Protein AF-A0A941DFK4-F1 (afdb_monomer_lite)

Structure (mmCIF, N/CA/C/O backbone):
data_AF-A0A941DFK4-F1
#
_entry.id   AF-A0A941DFK4-F1
#
loop_
_atom_site.group_PDB
_atom_site.id
_atom_site.type_symbol
_atom_site.label_atom_id
_atom_site.label_alt_id
_atom_site.label_comp_id
_atom_site.label_asym_id
_atom_site.label_entity_id
_atom_site.label_seq_id
_atom_site.pdbx_PDB_ins_code
_atom_site.Cartn_x
_atom_site.Cartn_y
_atom_site.Cartn_z
_atom_site.occupancy
_atom_site.B_iso_or_equiv
_atom_site.auth_seq_id
_atom_site.auth_comp_id
_atom_site.auth_asym_id
_atom_site.auth_atom_id
_atom_site.pdbx_PDB_model_num
ATOM 1 N N . MET A 1 1 ? 58.240 19.095 -55.014 1.00 42.19 1 MET A N 1
ATOM 2 C CA . MET A 1 1 ? 57.389 20.229 -54.591 1.00 42.19 1 MET A CA 1
ATOM 3 C C . MET A 1 1 ? 55.950 19.739 -54.551 1.00 42.19 1 MET A C 1
ATOM 5 O O . MET A 1 1 ? 55.416 19.418 -55.600 1.00 42.19 1 MET A O 1
ATOM 9 N N . GLN A 1 2 ? 55.371 19.589 -53.358 1.00 48.47 2 GLN A N 1
ATOM 10 C CA . GLN A 1 2 ? 53.954 19.256 -53.150 1.00 48.47 2 GLN A CA 1
ATOM 11 C C . GLN A 1 2 ? 53.266 20.455 -52.475 1.00 48.47 2 GLN A C 1
ATOM 13 O O . GLN A 1 2 ? 53.881 21.048 -51.586 1.00 48.47 2 GLN A O 1
ATOM 18 N N . PRO A 1 3 ? 52.042 20.835 -52.884 1.00 56.78 3 PRO A N 1
ATOM 19 C CA . PRO A 1 3 ? 51.335 21.970 -52.307 1.00 56.78 3 PRO A CA 1
ATOM 20 C C . PRO A 1 3 ? 50.596 21.562 -51.026 1.00 56.78 3 PRO A C 1
ATOM 22 O O . PRO A 1 3 ? 49.889 20.558 -50.986 1.00 56.78 3 PRO A O 1
ATOM 25 N N . SER A 1 4 ? 50.772 22.360 -49.978 1.00 55.06 4 SER A N 1
ATOM 26 C CA . SER A 1 4 ? 50.091 22.245 -48.689 1.00 55.06 4 SER A CA 1
ATOM 27 C C . SER A 1 4 ? 48.685 22.863 -48.732 1.00 55.06 4 SER A C 1
ATOM 29 O O . SER A 1 4 ? 48.503 23.988 -49.196 1.00 55.06 4 SER A O 1
ATOM 31 N N . ASP A 1 5 ? 47.714 22.098 -48.233 1.00 66.00 5 ASP A N 1
ATOM 32 C CA . ASP A 1 5 ? 46.269 22.360 -48.180 1.00 66.00 5 ASP A CA 1
ATOM 33 C C . ASP A 1 5 ? 45.906 23.521 -47.212 1.00 66.00 5 ASP A C 1
ATOM 35 O O . ASP A 1 5 ? 46.307 23.486 -46.044 1.00 66.00 5 ASP A O 1
ATOM 39 N N . PRO A 1 6 ? 45.159 24.562 -47.641 1.00 62.84 6 PRO A N 1
ATOM 40 C CA . PRO A 1 6 ? 44.923 25.781 -46.855 1.00 62.84 6 PRO A CA 1
ATOM 41 C C . PRO A 1 6 ? 43.781 25.711 -45.814 1.00 62.84 6 PRO A C 1
ATOM 43 O O . PRO A 1 6 ? 43.311 26.755 -45.363 1.00 62.84 6 PRO A O 1
ATOM 46 N N . ARG A 1 7 ? 43.296 24.529 -45.402 1.00 57.09 7 ARG A N 1
ATOM 47 C CA . ARG A 1 7 ? 42.094 24.415 -44.536 1.00 57.09 7 ARG A CA 1
ATOM 48 C C . ARG A 1 7 ? 42.312 24.069 -43.061 1.00 57.09 7 ARG A C 1
ATOM 50 O O . ARG A 1 7 ? 41.341 23.775 -42.368 1.00 57.09 7 ARG A O 1
ATOM 57 N N . ILE A 1 8 ? 43.531 24.165 -42.534 1.00 55.19 8 ILE A N 1
ATOM 58 C CA . ILE A 1 8 ? 43.785 23.898 -41.108 1.00 55.19 8 ILE A CA 1
ATOM 59 C C . ILE A 1 8 ? 44.263 25.171 -40.406 1.00 55.19 8 ILE A C 1
ATOM 61 O O . ILE A 1 8 ? 45.442 25.514 -40.417 1.00 55.19 8 ILE A O 1
ATOM 65 N N . VAL A 1 9 ? 43.328 25.871 -39.757 1.00 56.16 9 VAL A N 1
ATOM 66 C CA . VAL A 1 9 ? 43.632 26.957 -38.815 1.00 56.16 9 VAL A CA 1
ATOM 67 C C . VAL A 1 9 ? 43.837 26.339 -37.432 1.00 56.16 9 VAL A C 1
ATOM 69 O O . VAL A 1 9 ? 42.887 26.143 -36.676 1.00 56.16 9 VAL A O 1
ATOM 72 N N . SER A 1 10 ? 45.082 26.010 -37.084 1.00 57.72 10 SER A N 1
ATOM 73 C CA . SER A 1 10 ? 45.438 25.634 -35.713 1.00 57.72 10 SER A CA 1
ATOM 74 C C . SER A 1 10 ? 45.686 26.900 -34.888 1.00 57.72 10 SER A C 1
ATOM 76 O O . SER A 1 10 ? 46.752 27.513 -34.971 1.00 57.72 10 SER A O 1
ATOM 78 N N . SER A 1 11 ? 44.715 27.331 -34.082 1.00 61.62 11 SER A N 1
ATOM 79 C CA . SER A 1 11 ? 44.966 28.405 -33.118 1.00 61.62 11 SER A CA 1
ATOM 80 C C . SER A 1 11 ? 45.764 27.853 -31.933 1.00 61.62 11 SER A C 1
ATOM 82 O O . SER A 1 11 ? 45.224 27.117 -31.111 1.00 61.62 11 SER A O 1
ATOM 84 N N . ASN A 1 12 ? 47.034 28.237 -31.821 1.00 58.84 12 ASN A N 1
ATOM 85 C CA . ASN A 1 12 ? 47.960 27.808 -30.767 1.00 58.84 12 ASN A CA 1
ATOM 86 C C . ASN A 1 12 ? 47.742 28.566 -29.434 1.00 58.84 12 ASN A C 1
ATOM 88 O O . ASN A 1 12 ? 48.690 28.997 -28.780 1.00 58.84 12 ASN A O 1
ATOM 92 N N . ARG A 1 13 ? 46.479 28.822 -29.058 1.00 62.06 13 ARG A N 1
ATOM 93 C CA . ARG A 1 13 ? 46.140 29.473 -27.783 1.00 62.06 13 ARG A CA 1
ATOM 94 C C . ARG A 1 13 ? 45.936 28.403 -26.707 1.00 62.06 13 ARG A C 1
ATOM 96 O O . ARG A 1 13 ? 45.217 27.439 -26.968 1.00 62.06 13 ARG A O 1
ATOM 103 N N . PRO A 1 14 ? 46.509 28.568 -25.500 1.00 63.97 14 PRO A N 1
ATOM 104 C CA . PRO A 1 14 ? 46.274 27.635 -24.410 1.00 63.97 14 PRO A CA 1
ATOM 105 C C . PRO A 1 14 ? 44.767 27.571 -24.115 1.00 63.97 14 PRO A C 1
ATOM 107 O O . PRO A 1 14 ? 44.121 28.621 -24.014 1.00 63.97 14 PRO A O 1
ATOM 110 N N . PRO A 1 15 ? 44.183 26.364 -24.009 1.00 58.81 15 PRO A N 1
ATOM 111 C CA . PRO A 1 15 ? 42.758 26.204 -23.778 1.00 58.81 15 PRO A CA 1
ATOM 112 C C . PRO A 1 15 ? 42.374 26.920 -22.485 1.00 58.81 15 PRO A C 1
ATOM 114 O O . PRO A 1 15 ? 42.991 26.743 -21.432 1.00 58.81 15 PRO A O 1
ATOM 117 N N . ASN A 1 16 ? 41.362 27.775 -22.586 1.00 57.88 16 ASN A N 1
ATOM 118 C CA . ASN A 1 16 ? 40.864 28.576 -21.481 1.00 57.88 16 ASN A CA 1
ATOM 119 C C . ASN A 1 16 ? 40.487 27.651 -20.305 1.00 57.88 16 ASN A C 1
ATOM 121 O O . ASN A 1 16 ? 39.565 26.845 -20.418 1.00 57.88 16 ASN A O 1
ATOM 125 N N . ARG A 1 17 ? 41.186 27.744 -19.160 1.00 54.72 17 ARG A N 1
ATOM 126 C CA . ARG A 1 17 ? 40.958 26.866 -17.988 1.00 54.72 17 ARG A CA 1
ATOM 127 C C . ARG A 1 17 ? 39.498 26.866 -17.514 1.00 54.72 17 ARG A C 1
ATOM 129 O O . ARG A 1 17 ? 39.053 25.878 -16.942 1.00 54.72 17 ARG A O 1
ATOM 136 N N . ARG A 1 18 ? 38.731 27.928 -17.794 1.00 53.69 18 ARG A N 1
ATOM 137 C CA . ARG A 1 18 ? 37.297 28.012 -17.466 1.00 53.69 18 ARG A CA 1
ATOM 138 C C . ARG A 1 18 ? 36.410 27.037 -18.250 1.00 53.69 18 ARG A C 1
ATOM 140 O O . ARG A 1 18 ? 35.388 26.626 -17.713 1.00 53.69 18 ARG A O 1
ATOM 147 N N . THR A 1 19 ? 36.781 26.622 -19.463 1.00 55.06 19 THR A N 1
ATOM 148 C CA . THR A 1 19 ? 36.006 25.627 -20.231 1.00 55.06 19 THR A CA 1
ATOM 149 C C . THR A 1 19 ? 36.461 24.189 -19.967 1.00 55.06 19 THR A C 1
ATOM 151 O O . THR A 1 19 ? 35.667 23.262 -20.116 1.00 55.06 19 THR A O 1
ATOM 154 N N . ALA A 1 20 ? 37.692 23.983 -19.483 1.00 50.38 20 ALA A N 1
ATOM 155 C CA . ALA A 1 20 ? 38.211 22.654 -19.148 1.00 50.38 20 ALA A CA 1
ATOM 156 C C . ALA A 1 20 ? 37.480 21.999 -17.955 1.00 50.38 20 ALA A C 1
ATOM 158 O O . ALA A 1 20 ? 37.211 20.798 -17.981 1.00 50.38 20 ALA A O 1
ATOM 159 N N . PHE A 1 21 ? 37.070 22.780 -16.946 1.00 51.88 21 PHE A N 1
ATOM 160 C CA . PHE A 1 21 ? 36.290 22.255 -15.812 1.00 51.88 21 PHE A CA 1
ATOM 161 C C . PHE A 1 21 ? 34.864 21.824 -16.192 1.00 51.88 21 PHE A C 1
ATOM 163 O O . PHE A 1 21 ? 34.290 20.963 -15.529 1.00 51.88 21 PHE A O 1
ATOM 170 N N . LEU A 1 22 ? 34.297 22.368 -17.275 1.00 51.81 22 LEU A N 1
ATOM 171 C CA . LEU A 1 22 ? 32.987 21.945 -17.783 1.00 51.81 22 LEU A CA 1
ATOM 172 C C . LEU A 1 22 ? 33.067 20.598 -18.517 1.00 51.81 22 LEU A C 1
ATOM 174 O O . LEU A 1 22 ? 32.164 19.777 -18.378 1.00 51.81 22 LEU A O 1
ATOM 178 N N . ALA A 1 23 ? 34.169 20.328 -19.225 1.00 50.62 23 ALA A N 1
ATOM 179 C CA . ALA A 1 23 ? 34.396 19.045 -19.894 1.00 50.62 23 ALA A CA 1
ATOM 180 C C . ALA A 1 23 ? 34.762 17.911 -18.911 1.00 50.62 23 ALA A C 1
ATOM 182 O O . ALA A 1 23 ? 34.359 16.768 -19.119 1.00 50.62 23 ALA A O 1
ATOM 183 N N . ALA A 1 24 ? 35.454 18.225 -17.808 1.00 49.81 24 ALA A N 1
ATOM 184 C CA . ALA A 1 24 ? 35.817 17.259 -16.763 1.00 49.81 24 ALA A CA 1
ATOM 185 C C . ALA A 1 24 ? 34.658 16.886 -15.814 1.00 49.81 24 ALA A C 1
ATOM 187 O O . ALA A 1 24 ? 34.769 15.938 -15.042 1.00 49.81 24 ALA A O 1
ATOM 188 N N . ARG A 1 25 ? 33.513 17.580 -15.895 1.00 50.25 25 ARG A N 1
ATOM 189 C CA . ARG A 1 25 ? 32.274 17.201 -15.189 1.00 50.25 25 ARG A CA 1
ATOM 190 C C . ARG A 1 25 ? 31.536 16.038 -15.871 1.00 50.25 25 ARG A C 1
ATOM 192 O O . ARG A 1 25 ? 30.452 15.642 -15.446 1.00 50.25 25 ARG A O 1
ATOM 199 N N . LYS A 1 26 ? 32.099 15.481 -16.947 1.00 53.91 26 LYS A N 1
ATOM 200 C CA . LYS A 1 26 ? 31.546 14.328 -17.651 1.00 53.91 26 LYS A CA 1
ATOM 201 C C . LYS A 1 26 ? 31.985 13.051 -16.927 1.00 53.91 26 LYS A C 1
ATOM 203 O O . LYS A 1 26 ? 33.148 12.671 -16.988 1.00 53.91 26 LYS A O 1
ATOM 208 N N . LYS A 1 27 ? 31.008 12.387 -16.295 1.00 50.59 27 LYS A N 1
ATOM 209 C CA . LYS A 1 27 ? 31.084 11.047 -15.677 1.00 50.59 27 LYS A CA 1
ATOM 210 C C . LYS A 1 27 ? 31.605 10.985 -14.230 1.00 50.59 27 LYS A C 1
ATOM 212 O O . LYS A 1 27 ? 32.352 10.081 -13.880 1.00 50.59 27 LYS A O 1
ATOM 217 N N . GLN A 1 28 ? 31.148 11.880 -13.351 1.00 59.53 28 GLN A N 1
ATOM 218 C CA . GLN A 1 28 ? 31.067 11.494 -11.936 1.00 59.53 28 GLN A CA 1
ATOM 219 C C . GLN A 1 28 ? 29.983 10.418 -11.814 1.00 59.53 28 GLN A C 1
ATOM 221 O O . GLN A 1 28 ? 28.804 10.696 -12.036 1.00 59.53 28 GLN A O 1
ATOM 226 N N . GLU A 1 29 ? 30.388 9.182 -11.521 1.00 65.94 29 GLU A N 1
ATOM 227 C CA . GLU A 1 29 ? 29.478 8.111 -11.123 1.00 65.94 29 GLU A CA 1
ATOM 228 C C . GLU A 1 29 ? 28.754 8.563 -9.854 1.00 65.94 29 GLU A C 1
ATOM 230 O O . GLU A 1 29 ? 29.306 8.568 -8.755 1.00 65.94 29 GLU A O 1
ATOM 235 N N . ILE A 1 30 ? 27.525 9.054 -10.022 1.00 70.62 30 ILE A N 1
ATOM 236 C CA . ILE A 1 30 ? 26.692 9.485 -8.903 1.00 70.62 30 ILE A CA 1
ATOM 237 C C . ILE A 1 30 ? 26.497 8.260 -8.016 1.00 70.62 30 ILE A C 1
ATOM 239 O O . ILE A 1 30 ? 25.948 7.257 -8.476 1.00 70.62 30 ILE A O 1
ATOM 243 N N . ASN A 1 31 ? 26.934 8.360 -6.760 1.00 85.06 31 ASN A N 1
ATOM 244 C CA . ASN A 1 31 ? 26.823 7.290 -5.777 1.00 85.06 31 ASN A CA 1
ATOM 245 C C . ASN A 1 31 ? 25.387 6.717 -5.783 1.00 85.06 31 ASN A C 1
ATOM 247 O O . ASN A 1 31 ? 24.428 7.496 -5.695 1.00 85.06 31 ASN A O 1
ATOM 251 N N . PRO A 1 32 ? 25.203 5.386 -5.889 1.00 80.38 32 PRO A N 1
ATOM 252 C CA . PRO A 1 32 ? 23.877 4.769 -5.921 1.00 80.38 32 PRO A CA 1
ATOM 253 C C . PRO A 1 32 ? 23.007 5.149 -4.713 1.00 80.38 32 PRO A C 1
ATOM 255 O O . PRO A 1 32 ? 21.784 5.216 -4.835 1.00 80.38 32 PRO A O 1
ATOM 258 N N . THR A 1 33 ? 23.606 5.455 -3.557 1.00 85.06 33 THR A N 1
ATOM 259 C CA . THR A 1 33 ? 22.864 5.929 -2.379 1.00 85.06 33 THR A CA 1
ATOM 260 C C . THR A 1 33 ? 22.236 7.302 -2.610 1.00 85.06 33 THR A C 1
ATOM 262 O O . THR A 1 33 ? 21.073 7.507 -2.268 1.00 85.06 33 THR A O 1
ATOM 265 N N . VAL A 1 34 ? 22.957 8.215 -3.263 1.00 84.69 34 VAL A N 1
ATOM 266 C CA . VAL A 1 34 ? 22.467 9.554 -3.615 1.00 84.69 34 VAL A CA 1
ATOM 267 C C . VAL A 1 34 ? 21.344 9.449 -4.645 1.00 84.69 34 VAL A C 1
ATOM 269 O O . VAL A 1 34 ? 20.321 10.110 -4.497 1.00 84.69 34 VAL A O 1
ATOM 272 N N . GLN A 1 35 ? 21.468 8.562 -5.638 1.00 83.00 35 GLN A N 1
ATOM 273 C CA . GLN A 1 35 ? 20.392 8.328 -6.611 1.00 83.00 35 GLN A CA 1
ATOM 274 C C . GLN A 1 35 ? 19.110 7.819 -5.934 1.00 83.00 35 GLN A C 1
ATOM 276 O O . GLN A 1 35 ? 18.021 8.309 -6.232 1.00 83.00 35 GLN A O 1
ATOM 281 N N . ARG A 1 36 ? 19.233 6.889 -4.975 1.00 81.56 36 ARG A N 1
ATOM 282 C CA . ARG A 1 36 ? 18.094 6.400 -4.179 1.00 81.56 36 ARG A CA 1
ATOM 283 C C . ARG A 1 36 ? 17.456 7.507 -3.341 1.00 81.56 36 ARG A C 1
ATOM 285 O O . ARG A 1 36 ? 16.234 7.596 -3.302 1.00 81.56 36 ARG A O 1
ATOM 292 N N . GLN A 1 37 ? 18.255 8.368 -2.711 1.00 84.88 37 GLN A N 1
ATOM 293 C CA . GLN A 1 37 ? 17.740 9.502 -1.935 1.00 84.88 37 GLN A CA 1
ATOM 294 C C . GLN A 1 37 ? 16.989 10.502 -2.816 1.00 84.88 37 GLN A C 1
ATOM 296 O O . GLN A 1 37 ? 15.880 10.906 -2.476 1.00 84.88 37 GLN A O 1
ATOM 301 N N . VAL A 1 38 ? 17.545 10.856 -3.977 1.00 86.06 38 VAL A N 1
ATOM 302 C CA . VAL A 1 38 ? 16.883 11.748 -4.938 1.00 86.06 38 VAL A CA 1
ATOM 303 C C . VAL A 1 38 ? 15.570 11.134 -5.432 1.00 86.06 38 VAL A C 1
ATOM 305 O O . VAL A 1 38 ? 14.550 11.820 -5.469 1.00 86.06 38 VAL A O 1
ATOM 308 N N . ALA A 1 39 ? 15.559 9.838 -5.752 1.00 83.56 39 ALA A N 1
ATOM 309 C CA . ALA A 1 39 ? 14.351 9.123 -6.155 1.00 83.56 39 ALA A CA 1
ATOM 310 C C . ALA A 1 39 ? 13.284 9.101 -5.043 1.00 83.56 39 ALA A C 1
ATOM 312 O O . ALA A 1 39 ? 12.114 9.372 -5.310 1.00 83.56 39 ALA A O 1
ATOM 313 N N . ALA A 1 40 ? 13.685 8.865 -3.790 1.00 82.75 40 ALA A N 1
ATOM 314 C CA . ALA A 1 40 ? 12.790 8.900 -2.636 1.00 82.75 40 ALA A CA 1
ATOM 315 C C . ALA A 1 40 ? 12.204 10.303 -2.397 1.00 82.75 40 ALA A C 1
ATOM 317 O O . ALA A 1 40 ? 11.004 10.441 -2.165 1.00 82.75 40 ALA A O 1
ATOM 318 N N . ILE A 1 41 ? 13.015 11.359 -2.521 1.00 84.75 41 ILE A N 1
ATOM 319 C CA . ILE A 1 41 ? 12.554 12.753 -2.421 1.00 84.75 41 ILE A CA 1
ATOM 320 C C . ILE A 1 41 ? 11.538 13.063 -3.531 1.00 84.75 41 ILE A C 1
ATOM 322 O O . ILE A 1 41 ? 10.496 13.662 -3.273 1.00 84.75 41 ILE A O 1
ATOM 326 N N . LYS A 1 42 ? 11.779 12.604 -4.762 1.00 83.25 42 LYS A N 1
ATOM 327 C CA . LYS A 1 42 ? 10.848 12.786 -5.890 1.00 83.25 42 LYS A CA 1
ATOM 328 C C . LYS A 1 42 ? 9.536 12.037 -5.699 1.00 83.25 42 LYS A C 1
ATOM 330 O O . LYS A 1 42 ? 8.466 12.603 -5.930 1.00 83.25 42 LYS A O 1
ATOM 335 N N . ALA A 1 43 ? 9.603 10.787 -5.251 1.00 82.75 43 ALA A N 1
ATOM 336 C CA . ALA A 1 43 ? 8.415 10.033 -4.872 1.00 82.75 43 ALA A CA 1
ATOM 337 C C . ALA A 1 43 ? 7.636 10.769 -3.781 1.00 82.75 43 ALA A C 1
ATOM 339 O O . ALA A 1 43 ? 6.423 10.911 -3.891 1.00 82.75 43 ALA A O 1
ATOM 340 N N . LYS A 1 44 ? 8.335 11.351 -2.802 1.00 86.25 44 LYS A N 1
ATOM 341 C CA . LYS A 1 44 ? 7.707 12.161 -1.760 1.00 86.25 44 LYS A CA 1
ATOM 342 C C . LYS A 1 44 ? 6.994 13.402 -2.307 1.00 86.25 44 LYS A C 1
ATOM 344 O O . LYS A 1 44 ? 5.876 13.695 -1.896 1.00 86.25 44 LYS A O 1
ATOM 349 N N . HIS A 1 45 ? 7.595 14.121 -3.254 1.00 85.56 45 HIS A N 1
ATOM 350 C CA . HIS A 1 45 ? 6.953 15.286 -3.879 1.00 85.56 45 HIS A CA 1
ATOM 351 C C . HIS A 1 45 ? 5.760 14.919 -4.767 1.00 85.56 45 HIS A C 1
ATOM 353 O O . HIS A 1 45 ? 4.811 15.691 -4.874 1.00 85.56 45 HIS A O 1
ATOM 359 N N . THR A 1 46 ? 5.797 13.756 -5.416 1.00 82.94 46 THR A N 1
ATOM 360 C CA . THR A 1 46 ? 4.744 13.339 -6.352 1.00 82.94 46 THR A CA 1
ATOM 361 C C . THR A 1 46 ? 3.587 12.632 -5.656 1.00 82.94 46 THR A C 1
ATOM 363 O O . THR A 1 46 ? 2.436 12.914 -5.985 1.00 82.94 46 THR A O 1
ATOM 366 N N . LEU A 1 47 ? 3.876 11.747 -4.702 1.00 85.94 47 LEU A N 1
ATOM 367 C CA . LEU A 1 47 ? 2.910 10.863 -4.045 1.00 85.94 47 LEU A CA 1
ATOM 368 C C . LEU A 1 47 ? 2.706 11.152 -2.549 1.00 85.94 47 LEU A C 1
ATOM 370 O O . LEU A 1 47 ? 1.972 10.427 -1.878 1.00 85.94 47 LEU A O 1
ATOM 374 N N . GLY A 1 48 ? 3.335 12.196 -2.012 1.00 89.31 48 GLY A N 1
ATOM 375 C CA . GLY A 1 48 ? 3.236 12.554 -0.599 1.00 89.31 48 GLY A CA 1
ATOM 376 C C . GLY A 1 48 ? 4.119 11.693 0.307 1.00 89.31 48 GLY A C 1
ATOM 377 O O . GLY A 1 48 ? 5.097 11.090 -0.123 1.00 89.31 48 GLY A O 1
ATOM 378 N N . LEU A 1 49 ? 3.797 11.656 1.602 1.00 87.50 49 LEU A N 1
ATOM 379 C CA . LEU A 1 49 ? 4.596 10.945 2.609 1.00 87.50 49 LEU A CA 1
ATOM 380 C C . LEU A 1 49 ? 4.734 9.440 2.284 1.00 87.50 49 LEU A C 1
ATOM 382 O O . LEU A 1 49 ? 3.806 8.853 1.712 1.00 87.50 49 LEU A O 1
ATOM 386 N N . PRO A 1 50 ? 5.860 8.788 2.627 1.00 88.31 50 PRO A N 1
ATOM 387 C CA . PRO A 1 50 ? 5.982 7.336 2.500 1.00 88.31 50 PRO A CA 1
ATOM 388 C C . PRO A 1 50 ? 4.925 6.642 3.368 1.00 88.31 50 PRO A C 1
ATOM 390 O O . PRO A 1 50 ? 4.466 7.201 4.367 1.00 88.31 50 PRO A O 1
ATOM 393 N N . LEU A 1 51 ? 4.492 5.453 2.954 1.00 87.19 51 LEU A N 1
ATOM 394 C CA . LEU A 1 51 ? 3.427 4.712 3.631 1.00 87.19 51 LEU A CA 1
ATOM 395 C C . LEU A 1 51 ? 3.787 4.449 5.101 1.00 87.19 51 LEU A C 1
ATOM 397 O O . LEU A 1 51 ? 2.931 4.583 5.974 1.00 87.19 51 LEU A O 1
ATOM 401 N N . LEU A 1 52 ? 5.066 4.175 5.379 1.00 87.50 52 LEU A N 1
ATOM 402 C CA . LEU A 1 52 ? 5.566 3.983 6.741 1.00 87.50 52 LEU A CA 1
ATOM 403 C C . LEU A 1 52 ? 5.308 5.205 7.636 1.00 87.50 52 LEU A C 1
ATOM 405 O O . LEU A 1 52 ? 4.754 5.064 8.726 1.00 87.50 52 LEU A O 1
ATOM 409 N N . ASP A 1 53 ? 5.652 6.403 7.157 1.00 87.31 53 ASP A N 1
ATOM 410 C CA . ASP A 1 53 ? 5.447 7.645 7.909 1.00 87.31 53 ASP A CA 1
ATOM 411 C C . ASP A 1 53 ? 3.951 7.924 8.101 1.00 87.31 53 ASP A C 1
ATOM 413 O O . ASP A 1 53 ? 3.540 8.379 9.167 1.00 87.31 53 ASP A O 1
ATOM 417 N N . GLN A 1 54 ? 3.111 7.638 7.098 1.00 86.31 54 GLN A N 1
ATOM 418 C CA . GLN A 1 54 ? 1.658 7.823 7.209 1.00 86.31 54 GLN A CA 1
ATOM 419 C C . GLN A 1 54 ? 1.057 6.924 8.298 1.00 86.31 54 GLN A C 1
ATOM 421 O O . GLN A 1 54 ? 0.276 7.392 9.125 1.00 86.31 54 GLN A O 1
ATOM 426 N N . ILE A 1 55 ? 1.478 5.658 8.350 1.00 86.00 55 ILE A N 1
ATOM 427 C CA . ILE A 1 55 ? 1.034 4.701 9.368 1.00 86.00 55 ILE A CA 1
ATOM 428 C C . ILE A 1 55 ? 1.502 5.131 10.772 1.00 86.00 55 ILE A C 1
ATOM 430 O O . ILE A 1 55 ? 0.720 5.108 11.727 1.00 86.00 55 ILE A O 1
ATOM 434 N N . GLN A 1 56 ? 2.753 5.580 10.912 1.00 82.94 56 GLN A N 1
ATOM 435 C CA . GLN A 1 56 ? 3.318 6.000 12.203 1.00 82.94 56 GLN A CA 1
ATOM 436 C C . GLN A 1 56 ? 2.720 7.313 12.729 1.00 82.94 56 GLN A C 1
ATOM 438 O O . GLN A 1 56 ? 2.368 7.416 13.908 1.00 82.94 56 GLN A O 1
ATOM 443 N N . THR A 1 57 ? 2.583 8.320 11.863 1.00 73.69 57 THR A N 1
ATOM 444 C CA . THR A 1 57 ? 2.054 9.640 12.246 1.00 73.69 57 THR A CA 1
ATOM 445 C C . THR A 1 57 ? 0.606 9.566 12.711 1.00 73.69 57 THR A C 1
ATOM 447 O O . THR A 1 57 ? 0.228 10.269 13.642 1.00 73.69 57 THR A O 1
ATOM 450 N N . GLN A 1 58 ? -0.197 8.680 12.124 1.00 65.56 58 GLN A N 1
ATOM 451 C CA . GLN A 1 58 ? -1.614 8.548 12.468 1.00 65.56 58 GLN A CA 1
ATOM 452 C C . GLN A 1 58 ? -1.874 7.603 13.645 1.00 65.56 58 GLN A C 1
ATOM 454 O O . GLN A 1 58 ? -2.890 7.747 14.320 1.00 65.56 58 GLN A O 1
ATOM 459 N N . SER A 1 59 ? -0.941 6.694 13.944 1.00 58.69 59 SER A N 1
ATOM 460 C CA . SER A 1 59 ? -0.957 5.915 15.194 1.00 58.69 59 SER A CA 1
ATOM 461 C C . SER A 1 59 ? -0.649 6.789 16.420 1.00 58.69 59 SER A C 1
ATOM 463 O O . SER A 1 59 ? -0.986 6.439 17.547 1.00 58.69 59 SER A O 1
ATOM 465 N N . SER A 1 60 ? -0.052 7.964 16.202 1.00 52.84 60 SER A N 1
ATOM 466 C CA . SER A 1 60 ? 0.192 8.978 17.226 1.00 52.84 60 SER A CA 1
ATOM 467 C C . SER A 1 60 ? -1.023 9.901 17.368 1.00 52.84 60 SER A C 1
ATOM 469 O O . SER A 1 60 ? -0.916 11.116 17.205 1.00 52.84 60 SER A O 1
ATOM 471 N N . THR A 1 61 ? -2.207 9.358 17.663 1.00 45.12 61 THR A N 1
ATOM 472 C CA . THR A 1 61 ? -3.265 10.203 18.229 1.00 45.12 61 THR A CA 1
ATOM 473 C C . THR A 1 61 ? -2.709 10.812 19.504 1.00 45.12 61 THR A C 1
ATOM 475 O O . THR A 1 61 ? -2.307 10.076 20.403 1.00 45.12 61 THR A O 1
ATOM 478 N N . VAL A 1 62 ? -2.643 12.145 19.533 1.00 45.41 62 VAL A N 1
ATOM 479 C CA . VAL A 1 62 ? -2.241 12.967 20.674 1.00 45.41 62 VAL A CA 1
ATOM 480 C C . VAL A 1 62 ? -2.898 12.393 21.922 1.00 45.41 62 VAL A C 1
ATOM 482 O O . VAL A 1 62 ? -4.075 12.629 22.190 1.00 45.41 62 VAL A O 1
ATOM 485 N N . THR A 1 63 ? -2.139 11.624 22.698 1.00 41.31 63 THR A N 1
ATOM 486 C CA . THR A 1 63 ? -2.436 11.477 24.109 1.00 41.31 63 THR A CA 1
ATOM 487 C C . THR A 1 63 ? -2.385 12.904 24.614 1.00 41.31 63 THR A C 1
ATOM 489 O O . THR A 1 63 ? -1.321 13.524 24.645 1.00 41.31 63 THR A O 1
ATOM 492 N N . HIS A 1 64 ? -3.549 13.476 24.927 1.00 43.25 64 HIS A N 1
ATOM 493 C CA . HIS A 1 64 ? -3.597 14.596 25.846 1.00 43.25 64 HIS A CA 1
ATOM 494 C C . HIS A 1 64 ? -2.875 14.084 27.084 1.00 43.25 64 HIS A C 1
ATOM 496 O O . HIS A 1 64 ? -3.439 13.326 27.871 1.00 43.25 64 HIS A O 1
ATOM 502 N N . VAL A 1 65 ? -1.582 14.396 27.183 1.00 50.84 65 VAL A N 1
ATOM 503 C CA . VAL A 1 65 ? -0.793 14.138 28.371 1.00 50.84 65 VAL A CA 1
ATOM 504 C C . VAL A 1 65 ? -1.546 14.907 29.433 1.00 50.84 65 VAL A C 1
ATOM 506 O O . VAL A 1 65 ? -1.522 16.138 29.437 1.00 50.84 65 VAL A O 1
ATOM 509 N N . GLN A 1 66 ? -2.310 14.192 30.255 1.00 47.59 66 GLN A N 1
ATOM 510 C CA . GLN A 1 66 ? -2.916 14.772 31.432 1.00 47.59 66 GLN A CA 1
ATOM 511 C C . GLN A 1 66 ? -1.737 15.196 32.296 1.00 47.59 66 GLN A C 1
ATOM 513 O O . GLN A 1 66 ? -1.119 14.385 32.985 1.00 47.59 66 GLN A O 1
ATOM 518 N N . LEU A 1 67 ? -1.338 16.459 32.142 1.00 54.00 67 LEU A N 1
ATOM 519 C CA . LEU A 1 67 ? -0.287 17.065 32.931 1.00 54.00 67 LEU A CA 1
ATOM 520 C C . LEU A 1 67 ? -0.785 16.998 34.363 1.00 54.00 67 LEU A C 1
ATOM 522 O O . LEU A 1 67 ? -1.716 17.702 34.752 1.00 54.00 67 LEU A O 1
ATOM 526 N N . HIS A 1 68 ? -0.198 16.087 35.132 1.00 63.28 68 HIS A N 1
ATOM 527 C CA . HIS A 1 68 ? -0.536 15.937 36.532 1.00 63.28 68 HIS A CA 1
ATOM 528 C C . HIS A 1 68 ? -0.334 17.314 37.187 1.00 63.28 68 HIS A C 1
ATOM 530 O O . HIS A 1 68 ? 0.708 17.926 36.946 1.00 63.28 68 HIS A O 1
ATOM 536 N N . PRO A 1 69 ? -1.255 17.824 38.024 1.00 72.00 69 PRO A N 1
ATOM 537 C CA . PRO A 1 69 ? -1.188 19.188 38.571 1.00 72.00 69 PRO A CA 1
ATOM 538 C C . PRO A 1 69 ? 0.165 19.546 39.218 1.00 72.00 69 PRO A C 1
ATOM 540 O O . PRO A 1 69 ? 0.606 20.691 39.173 1.00 72.00 69 PRO A O 1
ATOM 543 N N . LYS A 1 70 ? 0.893 18.543 39.726 1.00 69.50 70 LYS A N 1
ATOM 544 C CA . LYS A 1 70 ? 2.257 18.671 40.259 1.00 69.50 70 LYS A CA 1
ATOM 545 C C . LYS A 1 70 ? 3.285 19.150 39.216 1.00 69.50 70 LYS A C 1
ATOM 547 O O . LYS A 1 70 ? 4.193 19.893 39.567 1.00 69.50 70 LYS A O 1
ATOM 552 N N . GLN A 1 71 ? 3.145 18.763 37.946 1.00 71.25 71 GLN A N 1
ATOM 553 C CA . GLN A 1 71 ? 4.027 19.190 36.851 1.00 71.25 71 GLN A CA 1
ATOM 554 C C . GLN A 1 71 ? 3.790 20.653 36.455 1.00 71.25 71 GLN A C 1
ATOM 556 O O . GLN A 1 71 ? 4.742 21.347 36.107 1.00 71.25 71 GLN A O 1
ATOM 561 N N . ILE A 1 72 ? 2.547 21.135 36.565 1.00 73.56 72 ILE A N 1
ATOM 562 C CA . ILE A 1 72 ? 2.197 22.542 36.324 1.00 73.56 72 ILE A CA 1
ATOM 563 C C . ILE A 1 72 ? 2.813 23.422 37.418 1.00 73.56 72 ILE A C 1
ATOM 565 O O . ILE A 1 72 ? 3.505 24.389 37.110 1.00 73.56 72 ILE A O 1
ATOM 569 N N . ILE A 1 73 ? 2.644 23.035 38.689 1.00 75.31 73 ILE A N 1
ATOM 570 C CA . ILE A 1 73 ? 3.229 23.751 39.835 1.00 75.31 73 ILE A CA 1
ATOM 571 C C . ILE A 1 73 ? 4.757 23.826 39.704 1.00 75.31 73 ILE A C 1
ATOM 573 O O . ILE A 1 73 ? 5.340 24.894 39.877 1.00 75.31 73 ILE A O 1
ATOM 577 N N . LEU A 1 74 ? 5.409 22.719 39.335 1.00 70.75 74 LEU A N 1
ATOM 578 C CA . LEU A 1 74 ? 6.865 22.676 39.191 1.00 70.75 74 LEU A CA 1
ATOM 579 C C . LEU A 1 74 ? 7.371 23.569 38.044 1.00 70.75 74 LEU A C 1
ATOM 581 O O . LEU A 1 74 ? 8.410 24.212 38.182 1.00 70.75 74 LEU A O 1
ATOM 585 N N . GLY A 1 75 ? 6.625 23.652 36.937 1.00 72.94 75 GLY A N 1
ATOM 586 C CA . GLY A 1 75 ? 6.932 24.566 35.835 1.00 72.94 75 GLY A CA 1
ATOM 587 C C . GLY A 1 75 ? 6.854 26.037 36.251 1.00 72.94 75 GLY A C 1
ATOM 588 O O . GLY A 1 75 ? 7.748 26.817 35.923 1.00 72.94 75 GLY A O 1
ATOM 589 N N . ILE A 1 76 ? 5.834 26.398 37.039 1.00 78.44 76 ILE A N 1
ATOM 590 C CA . ILE A 1 76 ? 5.675 27.757 37.572 1.00 78.44 76 ILE A CA 1
ATOM 591 C C . ILE A 1 76 ? 6.857 28.104 38.483 1.00 78.44 76 ILE A C 1
ATOM 593 O O . ILE A 1 76 ? 7.503 29.124 38.256 1.00 78.44 76 ILE A O 1
ATOM 597 N N . VAL A 1 77 ? 7.210 27.230 39.433 1.00 75.00 77 VAL A N 1
ATOM 598 C CA . VAL A 1 77 ? 8.335 27.449 40.365 1.00 75.00 77 VAL A CA 1
ATOM 599 C C . VAL A 1 77 ? 9.673 27.616 39.633 1.00 75.00 77 VAL A C 1
ATOM 601 O O . VAL A 1 77 ? 10.473 28.479 39.998 1.00 75.00 77 VAL A O 1
ATOM 604 N N . ALA A 1 78 ? 9.923 26.836 38.578 1.00 72.19 78 ALA A N 1
ATOM 605 C CA . ALA A 1 78 ? 11.150 26.966 37.791 1.00 72.19 78 ALA A CA 1
ATOM 606 C C . ALA A 1 78 ? 11.218 28.316 37.055 1.00 72.19 78 ALA A C 1
ATOM 608 O O . ALA A 1 78 ? 12.263 28.969 37.048 1.00 72.19 78 ALA A O 1
ATOM 609 N N . SER A 1 79 ? 10.096 28.759 36.476 1.00 75.12 79 SER A N 1
ATOM 610 C CA . SER A 1 79 ? 10.021 30.033 35.752 1.00 75.12 79 SER A CA 1
ATOM 611 C C . SER A 1 79 ? 10.170 31.247 36.677 1.00 75.12 79 SER A C 1
ATOM 613 O O . SER A 1 79 ? 10.916 32.172 36.358 1.00 75.12 79 SER A O 1
ATOM 615 N N . THR A 1 80 ? 9.548 31.221 37.860 1.00 75.31 80 THR A N 1
ATOM 616 C CA . THR A 1 80 ? 9.651 32.309 38.842 1.00 75.31 80 THR A CA 1
ATOM 617 C C . THR A 1 80 ? 11.045 32.385 39.460 1.00 75.31 80 THR A C 1
ATOM 619 O O . THR A 1 80 ? 11.582 33.481 39.609 1.00 75.31 80 THR A O 1
ATOM 622 N N . SER A 1 81 ? 11.679 31.239 39.739 1.00 69.75 81 SER A N 1
ATOM 623 C CA . SER A 1 81 ? 13.057 31.195 40.256 1.00 69.75 81 SER A CA 1
ATOM 624 C C . SER A 1 81 ? 14.069 31.763 39.256 1.00 69.75 81 SER A C 1
ATOM 626 O O . SER A 1 81 ? 14.996 32.464 39.655 1.00 69.75 81 SER A O 1
ATOM 628 N N . PHE A 1 82 ? 13.877 31.511 37.956 1.00 73.56 82 PHE A N 1
ATOM 629 C CA . PHE A 1 82 ? 14.734 32.067 36.908 1.00 73.56 82 PHE A CA 1
ATOM 630 C C . PHE A 1 82 ? 14.621 33.596 36.828 1.00 73.56 82 PHE A C 1
ATOM 632 O O . PHE A 1 82 ? 15.637 34.288 36.797 1.00 73.56 82 PHE A O 1
ATOM 639 N N . ILE A 1 83 ? 13.395 34.131 36.861 1.00 78.88 83 ILE A N 1
ATOM 640 C CA . ILE A 1 83 ? 13.147 35.582 36.829 1.00 78.88 83 ILE A CA 1
ATOM 641 C C . ILE A 1 83 ? 13.736 36.266 38.071 1.00 78.88 83 ILE A C 1
ATOM 643 O O . ILE A 1 83 ? 14.397 37.295 37.945 1.00 78.88 83 ILE A O 1
ATOM 647 N N . ALA A 1 84 ? 13.557 35.678 39.259 1.00 70.69 84 ALA A N 1
ATOM 648 C CA . ALA A 1 84 ? 14.120 36.206 40.500 1.00 70.69 84 ALA A CA 1
ATOM 649 C C . ALA A 1 84 ? 15.659 36.215 40.490 1.00 70.69 84 ALA A C 1
ATOM 651 O O . ALA A 1 84 ? 16.267 37.188 40.928 1.00 70.69 84 ALA A O 1
ATOM 652 N N . GLY A 1 85 ? 16.295 35.173 39.942 1.00 69.44 85 GLY A N 1
ATOM 653 C CA . GLY A 1 85 ? 17.749 35.137 39.767 1.00 69.44 85 GLY A CA 1
ATOM 654 C C . GLY A 1 85 ? 18.258 36.200 38.789 1.00 69.44 85 GLY A C 1
ATOM 655 O O . GLY A 1 85 ? 19.285 36.828 39.043 1.00 69.44 85 GLY A O 1
ATOM 656 N N . LEU A 1 86 ? 17.514 36.455 37.708 1.00 76.69 86 LEU A N 1
ATOM 657 C CA . LEU A 1 86 ? 17.855 37.480 36.717 1.00 76.69 86 LEU A CA 1
ATOM 658 C C . LEU A 1 86 ? 17.744 38.894 37.314 1.00 76.69 86 LEU A C 1
ATOM 660 O O . LEU A 1 86 ? 18.639 39.710 37.114 1.00 76.69 86 LEU A O 1
ATOM 664 N N . LEU A 1 87 ? 16.709 39.156 38.120 1.00 77.38 87 LEU A N 1
ATOM 665 C CA . LEU A 1 87 ? 16.557 40.413 38.865 1.00 77.38 87 LEU A CA 1
ATOM 666 C C . LEU A 1 87 ? 17.655 40.593 39.929 1.00 77.38 87 LEU A C 1
ATOM 668 O O . LEU A 1 87 ? 18.263 41.657 40.008 1.00 77.38 87 LEU A O 1
ATOM 672 N N . ALA A 1 88 ? 17.985 39.546 40.690 1.00 65.69 88 ALA A N 1
ATOM 673 C CA . ALA A 1 88 ? 19.038 39.599 41.709 1.00 65.69 88 ALA A CA 1
ATOM 674 C C . ALA A 1 88 ? 20.444 39.833 41.120 1.00 65.69 88 ALA A C 1
ATOM 676 O O . ALA A 1 88 ? 21.288 40.459 41.764 1.00 65.69 88 ALA A O 1
ATOM 677 N N . ALA A 1 89 ? 20.695 39.359 39.895 1.00 69.38 89 ALA A N 1
ATOM 678 C CA . ALA A 1 89 ? 21.946 39.605 39.179 1.00 69.38 89 ALA A CA 1
ATOM 679 C C . ALA A 1 89 ? 22.129 41.084 38.792 1.00 69.38 89 ALA A C 1
ATOM 681 O O . ALA A 1 89 ? 23.263 41.554 38.712 1.00 69.38 89 ALA A O 1
ATOM 682 N N . ILE A 1 90 ? 21.031 41.822 38.590 1.00 77.81 90 ILE A N 1
ATOM 683 C CA . ILE A 1 90 ? 21.064 43.255 38.263 1.00 77.81 90 ILE A CA 1
ATOM 684 C C . ILE A 1 90 ? 21.420 44.090 39.505 1.00 77.81 90 ILE A C 1
ATOM 686 O O . ILE A 1 90 ? 22.168 45.057 39.393 1.00 77.81 90 ILE A O 1
ATOM 690 N N . GLU A 1 91 ? 20.968 43.691 40.698 1.00 72.62 91 GLU A N 1
ATOM 691 C CA . GLU A 1 91 ? 21.188 44.437 41.952 1.00 72.62 91 GLU A CA 1
ATOM 692 C C . GLU A 1 91 ? 22.492 44.072 42.703 1.00 72.62 91 GLU A C 1
ATOM 694 O O . GLU A 1 91 ? 22.685 44.476 43.846 1.00 72.62 91 GLU A O 1
ATOM 699 N N . GLN A 1 92 ? 23.408 43.311 42.085 1.00 67.19 92 GLN A N 1
ATOM 700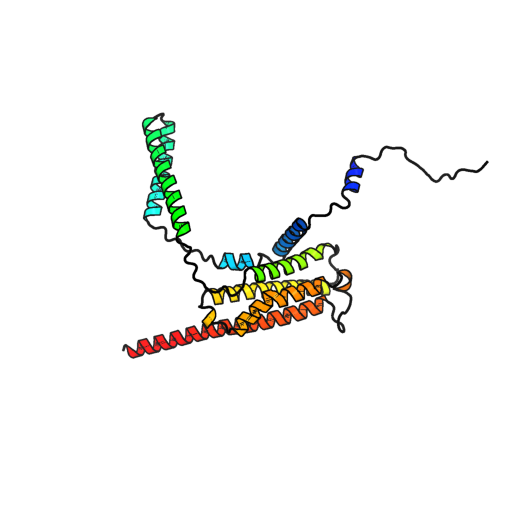 C CA . GLN A 1 92 ? 24.695 42.867 42.668 1.00 67.19 92 GLN A CA 1
ATOM 701 C C . GLN A 1 92 ? 24.595 42.104 44.009 1.00 67.19 92 GLN A C 1
ATOM 703 O O . GLN A 1 92 ? 25.580 41.966 44.738 1.00 67.19 92 GLN A O 1
ATOM 708 N N . SER A 1 93 ? 23.436 41.528 44.334 1.00 65.50 93 SER A N 1
ATOM 709 C CA . SER A 1 93 ? 23.269 40.718 45.545 1.00 65.50 93 SER A CA 1
ATOM 710 C C . SER A 1 93 ? 23.719 39.272 45.308 1.00 65.50 93 SER A C 1
ATOM 712 O O . SER A 1 93 ? 22.936 38.387 44.951 1.00 65.50 93 SER A O 1
ATOM 714 N N . MET A 1 94 ? 25.015 39.012 45.513 1.00 68.00 94 MET A N 1
ATOM 715 C CA . MET A 1 94 ? 25.633 37.696 45.271 1.00 68.00 94 MET A CA 1
ATOM 716 C C . MET A 1 94 ? 25.024 36.549 46.098 1.00 68.00 94 MET A C 1
ATOM 718 O O . MET A 1 94 ? 24.993 35.399 45.647 1.00 68.00 94 MET A O 1
ATOM 722 N N . LEU A 1 95 ? 24.493 36.838 47.290 1.00 72.62 95 LEU A N 1
ATOM 723 C CA . LEU A 1 95 ? 23.862 35.821 48.139 1.00 72.62 95 LEU A CA 1
ATOM 724 C C . LEU A 1 95 ? 22.502 35.361 47.590 1.00 72.62 95 LEU A C 1
ATOM 726 O O . LEU A 1 95 ? 22.187 34.175 47.642 1.00 72.62 95 LEU A O 1
ATOM 730 N N . ILE A 1 96 ? 21.716 36.264 46.999 1.00 66.75 96 ILE A N 1
ATOM 731 C CA . ILE A 1 96 ? 20.401 35.922 46.430 1.00 66.75 96 ILE A CA 1
ATOM 732 C C . ILE A 1 96 ? 20.567 35.252 45.054 1.00 66.75 96 ILE A C 1
ATOM 734 O O . ILE A 1 96 ? 19.843 34.308 44.717 1.00 66.75 96 ILE A O 1
ATOM 738 N N . ALA A 1 97 ? 21.573 35.672 44.281 1.00 65.88 97 ALA A N 1
ATOM 739 C CA . ALA A 1 97 ? 21.907 35.066 42.992 1.00 65.88 97 ALA A CA 1
ATOM 740 C C . ALA A 1 97 ? 22.374 33.601 43.126 1.00 65.88 97 ALA A C 1
ATOM 742 O O . ALA A 1 97 ? 21.970 32.740 42.344 1.00 65.88 97 ALA A O 1
ATOM 743 N N . SER A 1 98 ? 23.179 33.286 44.147 1.00 73.31 98 SER A N 1
ATOM 744 C CA . SER A 1 98 ? 23.653 31.912 44.376 1.00 73.31 98 SER A CA 1
ATOM 745 C C . SER A 1 98 ? 22.538 30.968 44.848 1.00 73.31 98 SER A C 1
ATOM 747 O O . SER A 1 98 ? 22.428 29.847 44.345 1.00 73.31 98 SER A O 1
ATOM 749 N N . ALA A 1 99 ? 21.657 31.428 45.743 1.00 73.38 99 ALA A N 1
ATOM 750 C CA . ALA A 1 99 ? 20.531 30.631 46.233 1.00 73.38 99 ALA A CA 1
ATOM 751 C C . ALA A 1 99 ? 19.500 30.312 45.130 1.00 73.38 99 ALA A C 1
ATOM 753 O O . ALA A 1 99 ? 19.040 29.174 45.010 1.00 73.38 99 ALA A O 1
ATOM 754 N N . SER A 1 100 ? 19.169 31.288 44.279 1.00 66.12 100 SER A N 1
ATOM 755 C CA . SER A 1 100 ? 18.231 31.098 43.159 1.00 66.12 100 SER A CA 1
ATOM 756 C C . SER A 1 100 ? 18.801 30.198 42.053 1.00 66.12 100 SER A C 1
ATOM 758 O O . SER A 1 100 ? 18.081 29.343 41.527 1.00 66.12 100 SER A O 1
ATOM 760 N N . GLY A 1 101 ? 20.103 30.306 41.762 1.00 69.31 101 GLY A N 1
ATOM 761 C CA . GLY A 1 101 ? 20.797 29.428 40.817 1.00 69.31 101 GLY A CA 1
ATOM 762 C C . GLY A 1 101 ? 20.763 27.951 41.226 1.00 69.31 101 GLY A C 1
ATOM 763 O O . GLY A 1 101 ? 20.489 27.084 40.392 1.00 69.31 101 GLY A O 1
ATOM 764 N N . LEU A 1 102 ? 20.955 27.652 42.516 1.00 75.56 102 LEU A N 1
ATOM 765 C CA . LEU A 1 102 ? 20.871 26.280 43.033 1.00 75.56 102 LEU A CA 1
ATOM 766 C C . LEU A 1 102 ? 19.452 25.701 42.925 1.00 75.56 102 LEU A C 1
ATOM 768 O O . LEU A 1 102 ? 19.289 24.562 42.482 1.00 75.56 102 LEU A O 1
ATOM 772 N N . CYS A 1 103 ? 18.417 26.484 43.242 1.00 72.50 103 CYS A N 1
ATOM 773 C CA . CYS A 1 103 ? 17.021 26.056 43.088 1.00 72.50 103 CYS A CA 1
ATOM 774 C C . CYS A 1 103 ? 16.645 25.769 41.623 1.00 72.50 103 CYS A C 1
ATOM 776 O O . CYS A 1 103 ? 15.930 24.800 41.337 1.00 72.50 103 CYS A O 1
ATOM 778 N N . PHE A 1 104 ? 17.153 26.560 40.674 1.00 73.94 104 PHE A N 1
ATOM 779 C CA . PHE A 1 104 ? 16.938 26.313 39.247 1.00 73.94 104 PHE A 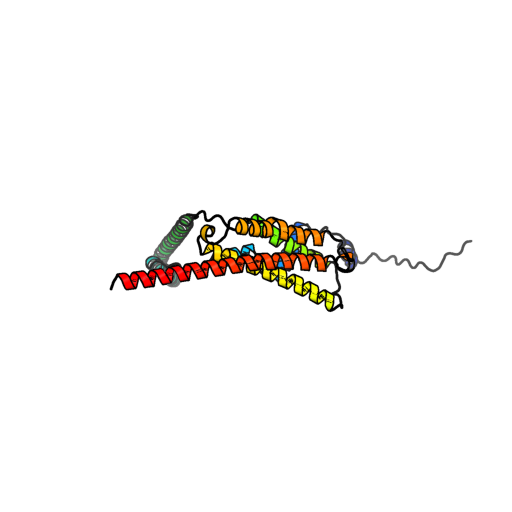CA 1
ATOM 780 C C . PHE A 1 104 ? 17.622 25.021 38.779 1.00 73.94 104 PHE A C 1
ATOM 782 O O . PHE A 1 104 ? 17.000 24.199 38.108 1.00 73.94 104 PHE A O 1
ATOM 789 N N . LEU A 1 105 ? 18.875 24.784 39.180 1.00 76.38 105 LEU A N 1
ATOM 790 C CA . LEU A 1 105 ? 19.593 23.564 38.801 1.00 76.38 105 LEU A CA 1
ATOM 791 C C . LEU A 1 105 ? 18.946 22.303 39.392 1.00 76.38 105 LEU A C 1
ATOM 793 O O . LEU A 1 105 ? 18.798 21.303 38.687 1.00 76.38 105 LEU A O 1
ATOM 797 N N . LEU A 1 106 ? 18.496 22.347 40.650 1.00 77.31 106 LEU A N 1
ATOM 798 C CA . LEU A 1 106 ? 17.808 21.220 41.291 1.00 77.31 106 LEU A CA 1
ATOM 799 C C . LEU A 1 106 ? 16.444 20.925 40.646 1.00 77.31 106 LEU A C 1
ATOM 801 O O . LEU A 1 106 ? 16.118 19.767 40.386 1.00 77.31 106 LEU A O 1
ATOM 805 N N . SER A 1 107 ? 15.663 21.955 40.311 1.00 69.19 107 SER A N 1
ATOM 806 C CA . SER A 1 107 ? 14.373 21.765 39.630 1.00 69.19 107 SER A CA 1
ATOM 807 C C . SER A 1 107 ? 14.537 21.280 38.183 1.00 69.19 107 SER A C 1
ATOM 809 O O . SER A 1 107 ? 13.815 20.375 37.757 1.00 69.19 107 SER A O 1
ATOM 811 N N . ALA A 1 108 ? 15.525 21.794 37.442 1.00 74.56 108 ALA A N 1
ATOM 812 C CA . ALA A 1 108 ? 15.820 21.366 36.075 1.00 74.56 108 ALA A CA 1
ATOM 813 C C . ALA A 1 108 ? 16.330 19.916 36.013 1.00 74.56 108 ALA A C 1
ATOM 815 O O . ALA A 1 108 ? 15.894 19.136 35.160 1.00 74.56 108 ALA A O 1
ATOM 816 N N . THR A 1 109 ? 17.211 19.525 36.939 1.00 77.75 109 THR A N 1
ATOM 817 C CA . THR A 1 109 ? 17.716 18.146 37.028 1.00 77.75 109 TH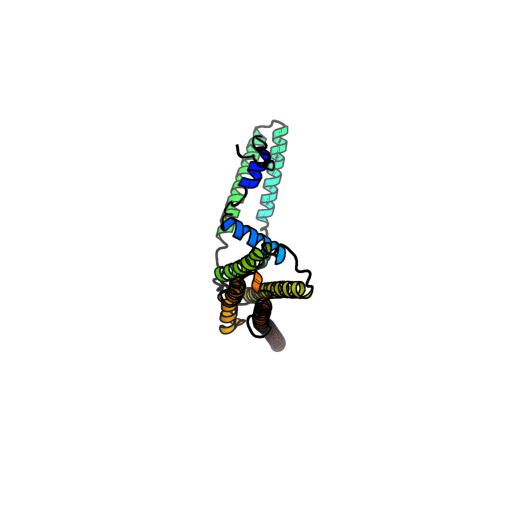R A CA 1
ATOM 818 C C . THR A 1 109 ? 16.614 17.164 37.423 1.00 77.75 109 THR A C 1
ATOM 820 O O . THR A 1 109 ? 16.485 16.115 36.787 1.00 77.75 109 THR A O 1
ATOM 823 N N . TRP A 1 110 ? 15.743 17.522 38.372 1.00 76.94 110 TRP A N 1
ATOM 824 C CA . TRP A 1 110 ? 14.585 16.703 38.748 1.00 76.94 110 TRP A CA 1
ATOM 825 C C . TRP A 1 110 ? 13.567 16.548 37.603 1.00 76.94 110 TRP A C 1
ATOM 827 O O . TRP A 1 110 ? 13.061 15.450 37.348 1.00 76.94 110 TRP A O 1
ATOM 837 N N . LEU A 1 111 ? 13.295 17.616 36.844 1.00 75.19 111 LEU A N 1
ATOM 838 C CA . LEU A 1 111 ? 12.422 17.561 35.665 1.00 75.19 111 LEU A CA 1
ATOM 839 C C . LEU A 1 111 ? 13.033 16.701 34.539 1.00 75.19 111 LEU A C 1
ATOM 841 O O . LEU A 1 111 ? 12.321 15.965 33.852 1.00 75.19 111 LEU A O 1
ATOM 845 N N . GLY A 1 112 ? 14.358 16.745 34.374 1.00 74.75 112 GLY A N 1
ATOM 846 C CA . GLY A 1 112 ? 15.092 15.885 33.443 1.00 74.75 112 GLY A CA 1
ATOM 847 C C . GLY A 1 112 ? 15.030 14.403 33.826 1.00 74.75 112 GLY A C 1
ATOM 848 O O . GLY A 1 112 ? 14.757 13.555 32.973 1.00 74.75 112 GLY A O 1
ATOM 849 N N . LEU A 1 113 ? 15.216 14.090 35.111 1.00 76.88 113 LEU A N 1
ATOM 850 C CA . LEU A 1 113 ? 15.155 12.725 35.646 1.00 76.88 113 LEU A CA 1
ATOM 851 C C . LEU A 1 113 ? 13.745 12.129 35.551 1.00 76.88 113 LEU A C 1
ATOM 853 O O . LEU A 1 113 ? 13.586 11.003 35.083 1.00 76.88 113 LEU A O 1
ATOM 857 N N . THR A 1 114 ? 12.708 12.896 35.895 1.00 72.50 114 THR A N 1
ATOM 858 C CA . THR A 1 114 ? 11.309 12.438 35.798 1.00 72.50 114 THR A CA 1
ATOM 859 C C . THR A 1 114 ? 10.856 12.229 34.351 1.00 72.50 114 THR A C 1
ATOM 861 O O . THR A 1 114 ? 10.192 11.234 34.061 1.00 72.50 114 THR A O 1
ATOM 864 N N . ARG A 1 115 ? 11.282 13.080 33.403 1.00 67.62 115 ARG A N 1
ATOM 865 C CA . ARG A 1 115 ? 11.062 12.838 31.961 1.00 67.62 115 ARG A CA 1
ATOM 866 C C . ARG A 1 115 ? 11.768 11.578 31.464 1.00 67.62 115 ARG A C 1
ATOM 868 O O . ARG A 1 115 ? 11.229 10.878 30.608 1.00 67.62 115 ARG A O 1
ATOM 875 N N . ARG A 1 116 ? 12.963 11.281 31.984 1.00 65.56 116 ARG A N 1
ATOM 876 C CA . ARG A 1 116 ? 13.720 10.077 31.616 1.00 65.56 116 ARG A CA 1
ATOM 877 C C . ARG A 1 116 ? 13.067 8.810 32.170 1.00 65.56 116 ARG A C 1
ATOM 879 O O . ARG A 1 116 ? 13.008 7.819 31.451 1.00 65.56 116 ARG A O 1
ATOM 886 N N . HIS A 1 117 ? 12.511 8.871 33.380 1.00 58.47 117 HIS A N 1
ATOM 887 C CA . HIS A 1 117 ? 11.817 7.740 33.994 1.00 58.47 117 HIS A CA 1
ATOM 888 C C . HIS A 1 117 ? 10.457 7.456 33.332 1.00 58.47 117 HIS A C 1
ATOM 890 O O . HIS A 1 117 ? 10.156 6.306 33.032 1.00 58.47 117 HIS A O 1
ATOM 896 N N . ASN A 1 118 ? 9.692 8.491 32.956 1.00 54.69 118 ASN A N 1
ATOM 897 C CA . ASN A 1 118 ? 8.437 8.308 32.206 1.00 54.69 118 ASN A CA 1
ATOM 898 C C . ASN A 1 118 ? 8.645 7.811 30.763 1.00 54.69 118 ASN A C 1
ATOM 900 O O . ASN A 1 118 ? 7.755 7.192 30.188 1.00 54.69 118 ASN A O 1
ATOM 904 N N . ARG A 1 119 ? 9.824 8.042 30.167 1.00 52.88 119 ARG A N 1
ATOM 905 C CA . ARG A 1 119 ? 10.192 7.417 28.884 1.00 52.88 119 ARG A CA 1
ATOM 906 C C . ARG A 1 119 ? 10.449 5.913 29.006 1.00 52.88 119 ARG A C 1
ATOM 908 O O . ARG A 1 119 ? 10.378 5.226 27.995 1.00 52.88 119 ARG A O 1
ATOM 915 N N . GLN A 1 120 ? 10.744 5.405 30.203 1.00 50.50 120 GLN A N 1
ATOM 916 C CA . GLN A 1 120 ? 11.040 3.987 30.430 1.00 50.50 120 GLN A CA 1
ATOM 917 C C . GLN A 1 120 ? 9.804 3.160 30.811 1.00 50.50 120 GLN A C 1
ATOM 919 O O . GLN A 1 120 ? 9.837 1.945 30.668 1.00 50.50 120 GLN A O 1
ATOM 924 N N . THR A 1 121 ? 8.698 3.783 31.224 1.00 46.19 121 THR A N 1
ATOM 925 C CA . THR A 1 121 ? 7.459 3.076 31.602 1.00 46.19 121 THR A CA 1
ATOM 926 C C . THR A 1 121 ? 6.454 2.905 30.458 1.00 46.19 121 THR A C 1
ATOM 928 O O . THR A 1 121 ? 5.398 2.320 30.662 1.00 46.19 121 THR A O 1
ATOM 931 N N . SER A 1 122 ? 6.772 3.359 29.239 1.00 45.12 122 SER A N 1
ATOM 932 C CA . SER A 1 122 ? 5.891 3.205 28.062 1.00 45.12 122 SER A CA 1
ATOM 933 C C . SER A 1 122 ? 6.186 1.956 27.214 1.00 45.12 122 SER A C 1
ATOM 935 O O . SER A 1 122 ? 5.659 1.830 26.113 1.00 45.12 122 SER A O 1
ATOM 937 N N . SER A 1 123 ? 7.015 1.022 27.692 1.00 43.78 123 SER A N 1
ATOM 938 C CA . SER A 1 123 ? 7.311 -0.238 26.994 1.00 43.78 123 SER A CA 1
ATOM 939 C C . SER A 1 123 ? 6.552 -1.433 27.579 1.00 43.78 123 SER A C 1
ATOM 941 O O . SER A 1 123 ? 7.130 -2.491 27.802 1.00 43.78 123 SER A O 1
ATOM 943 N N . THR A 1 124 ? 5.253 -1.303 27.822 1.00 36.94 124 THR A N 1
ATOM 944 C CA . THR A 1 124 ? 4.364 -2.465 27.700 1.00 36.94 124 THR A CA 1
ATOM 945 C C . THR A 1 124 ? 3.851 -2.459 26.270 1.00 36.94 124 THR A C 1
ATOM 947 O O . THR A 1 124 ? 2.778 -1.939 25.975 1.00 36.94 124 THR A O 1
ATOM 950 N N . GLN A 1 125 ? 4.692 -2.959 25.360 1.00 42.03 125 GLN A N 1
ATOM 951 C CA . GLN A 1 125 ? 4.272 -3.343 24.019 1.00 42.03 125 GLN A CA 1
ATOM 952 C C . GLN A 1 125 ? 3.211 -4.429 24.184 1.00 42.03 125 GLN A C 1
ATOM 954 O O . GLN A 1 125 ? 3.539 -5.590 24.415 1.00 42.03 125 GLN A O 1
ATOM 959 N N . SER A 1 126 ? 1.937 -4.055 24.077 1.00 39.03 126 SER A N 1
ATOM 960 C CA . SER A 1 126 ? 0.929 -5.007 23.633 1.00 39.03 126 SER A CA 1
ATOM 961 C C . SER A 1 126 ? 1.438 -5.575 22.314 1.00 39.03 126 SER A C 1
ATOM 963 O O . SER A 1 126 ? 1.630 -4.837 21.349 1.00 39.03 126 SER A O 1
ATOM 965 N N . THR A 1 127 ? 1.720 -6.872 22.292 1.00 39.84 127 THR A N 1
ATOM 966 C CA . THR A 1 127 ? 2.012 -7.654 21.090 1.00 39.84 127 THR A CA 1
ATOM 967 C C . THR A 1 127 ? 0.744 -7.765 20.244 1.00 39.84 127 THR A C 1
ATOM 969 O O . THR A 1 127 ? 0.222 -8.854 20.036 1.00 39.84 127 THR A O 1
ATOM 972 N N . SER A 1 128 ? 0.206 -6.639 19.767 1.00 47.56 128 SER A N 1
ATOM 973 C CA . SER A 1 128 ? -0.648 -6.676 18.590 1.00 47.56 128 SER A CA 1
ATOM 974 C C . SER A 1 128 ? 0.274 -7.034 17.431 1.00 47.56 128 SER A C 1
ATOM 976 O O . SER A 1 128 ? 1.240 -6.330 17.129 1.00 47.56 128 SER A O 1
ATOM 978 N N . VAL A 1 129 ? 0.053 -8.210 16.848 1.00 55.84 129 VAL A N 1
ATOM 979 C CA . VAL A 1 129 ? 0.758 -8.623 15.637 1.00 55.84 129 VAL A CA 1
ATOM 980 C C . VAL A 1 129 ? 0.458 -7.554 14.595 1.00 55.84 129 VAL A C 1
ATOM 982 O O . VAL A 1 129 ? -0.684 -7.396 14.171 1.00 55.84 129 VAL A O 1
ATOM 985 N N . ALA A 1 130 ? 1.467 -6.751 14.257 1.00 70.00 130 ALA A N 1
ATOM 986 C CA . ALA A 1 130 ? 1.310 -5.688 13.281 1.00 70.00 130 ALA A CA 1
ATOM 987 C C . ALA A 1 130 ? 0.832 -6.316 11.969 1.00 70.00 130 ALA A C 1
ATOM 989 O O . ALA A 1 130 ? 1.514 -7.176 11.410 1.00 70.00 130 ALA A O 1
ATOM 990 N N . LEU A 1 131 ? -0.341 -5.886 11.497 1.00 81.00 131 LEU A N 1
ATOM 991 C CA . LEU A 1 131 ? -0.977 -6.424 10.294 1.00 81.00 131 LEU A CA 1
ATOM 992 C C . LEU A 1 131 ? -0.038 -6.351 9.079 1.00 81.00 131 LEU A C 1
ATOM 994 O O . LEU A 1 131 ? -0.056 -7.242 8.238 1.00 81.00 131 LEU A O 1
ATOM 998 N N . PHE A 1 132 ? 0.824 -5.333 9.027 1.00 86.50 132 PHE A N 1
ATOM 999 C CA . PHE A 1 132 ? 1.884 -5.204 8.034 1.00 86.50 132 PHE A CA 1
ATOM 1000 C C . PHE A 1 132 ? 3.255 -5.190 8.700 1.00 86.50 132 PHE A C 1
ATOM 1002 O O . PHE A 1 132 ? 3.488 -4.462 9.667 1.00 86.50 132 PHE A O 1
ATOM 1009 N N . THR A 1 133 ? 4.205 -5.931 8.132 1.00 87.44 133 THR A N 1
ATOM 1010 C CA . THR A 1 133 ? 5.602 -5.823 8.557 1.00 87.44 133 THR A CA 1
ATOM 1011 C C . THR A 1 133 ? 6.233 -4.543 8.004 1.00 87.44 133 THR A C 1
ATOM 1013 O O . THR A 1 133 ? 5.972 -4.126 6.872 1.00 87.44 133 THR A O 1
ATOM 1016 N N . VAL A 1 134 ? 7.126 -3.931 8.787 1.00 87.88 134 VAL A N 1
ATOM 1017 C CA . VAL A 1 134 ? 7.877 -2.734 8.367 1.00 87.88 134 VAL A CA 1
ATOM 1018 C C . VAL A 1 134 ? 8.666 -2.997 7.077 1.00 87.88 134 VAL A C 1
ATOM 1020 O O . VAL A 1 134 ? 8.743 -2.128 6.212 1.00 87.88 134 VAL A O 1
ATOM 1023 N N . ALA A 1 135 ? 9.198 -4.212 6.913 1.00 88.31 135 ALA A N 1
ATOM 1024 C CA . ALA A 1 135 ? 9.929 -4.613 5.715 1.00 88.31 135 ALA A CA 1
ATOM 1025 C C . ALA A 1 135 ? 9.057 -4.558 4.447 1.00 88.31 135 ALA A C 1
ATOM 1027 O O . ALA A 1 135 ? 9.499 -4.011 3.437 1.00 88.31 135 ALA A O 1
ATOM 1028 N N . ASN A 1 136 ? 7.814 -5.050 4.512 1.00 89.75 136 ASN A N 1
ATOM 1029 C CA . ASN A 1 136 ? 6.888 -5.046 3.373 1.00 89.75 136 ASN A CA 1
ATOM 1030 C C . ASN A 1 136 ? 6.524 -3.613 2.951 1.00 89.75 136 ASN A C 1
ATOM 1032 O O . ASN A 1 136 ? 6.510 -3.290 1.765 1.00 89.75 136 ASN A O 1
ATOM 1036 N N . ILE A 1 137 ? 6.298 -2.726 3.925 1.00 90.38 137 ILE A N 1
ATOM 1037 C CA . ILE A 1 137 ? 6.000 -1.310 3.666 1.00 90.38 137 ILE A CA 1
ATOM 1038 C C . ILE A 1 137 ? 7.192 -0.616 2.986 1.00 90.38 137 ILE A C 1
ATOM 1040 O O . ILE A 1 137 ? 7.016 0.088 1.991 1.00 90.38 137 ILE A O 1
ATOM 1044 N N . ILE A 1 138 ? 8.411 -0.847 3.486 1.00 88.88 138 ILE A N 1
ATOM 1045 C CA . ILE A 1 138 ? 9.638 -0.278 2.910 1.00 88.88 138 ILE A CA 1
ATOM 1046 C C . ILE A 1 138 ? 9.863 -0.782 1.479 1.00 88.88 138 ILE A C 1
ATOM 1048 O O . ILE A 1 138 ? 10.252 0.006 0.616 1.00 88.88 138 ILE A O 1
ATOM 1052 N N . ALA A 1 139 ? 9.617 -2.068 1.211 1.00 89.06 139 ALA A N 1
ATOM 1053 C CA . ALA A 1 139 ? 9.748 -2.637 -0.128 1.00 89.06 139 ALA A CA 1
ATOM 1054 C C . ALA A 1 139 ? 8.808 -1.942 -1.126 1.00 89.06 139 ALA A C 1
ATOM 1056 O O . ALA A 1 139 ? 9.241 -1.537 -2.208 1.00 89.06 139 ALA A O 1
ATOM 1057 N N . PHE A 1 140 ? 7.552 -1.722 -0.734 1.00 92.44 140 PHE A N 1
ATOM 1058 C CA . PHE A 1 140 ? 6.575 -1.013 -1.555 1.00 92.44 140 PHE A CA 1
ATOM 1059 C C . PHE A 1 140 ? 6.950 0.460 -1.799 1.00 92.44 140 PHE A C 1
ATOM 1061 O O . PHE A 1 140 ? 6.977 0.902 -2.951 1.00 92.44 140 PHE A O 1
ATOM 1068 N N . ASP A 1 141 ? 7.312 1.215 -0.755 1.00 90.69 141 ASP A N 1
ATOM 1069 C CA . ASP A 1 141 ? 7.764 2.608 -0.906 1.00 90.69 141 ASP A CA 1
ATOM 1070 C C . ASP A 1 141 ? 9.036 2.700 -1.778 1.00 90.69 141 ASP A C 1
ATOM 1072 O O . ASP A 1 141 ? 9.185 3.624 -2.584 1.00 90.69 141 ASP A O 1
ATOM 1076 N N . GLY A 1 142 ? 9.935 1.716 -1.675 1.00 89.38 142 GLY A N 1
ATOM 1077 C CA . GLY A 1 142 ? 11.125 1.595 -2.516 1.00 89.38 142 GLY A CA 1
ATOM 1078 C C . GLY A 1 142 ? 10.802 1.341 -3.992 1.00 89.38 142 GLY A C 1
ATOM 1079 O O . GLY A 1 142 ? 11.387 1.988 -4.865 1.00 89.38 142 GLY A O 1
ATOM 1080 N N . ALA A 1 143 ? 9.845 0.454 -4.282 1.00 90.62 143 ALA A N 1
ATOM 1081 C CA . ALA A 1 143 ? 9.385 0.173 -5.644 1.00 90.62 143 ALA A CA 1
ATOM 1082 C C . ALA A 1 143 ? 8.749 1.413 -6.294 1.00 90.62 143 ALA A C 1
ATOM 1084 O O . ALA A 1 143 ? 9.046 1.751 -7.443 1.00 90.62 143 ALA A O 1
ATOM 1085 N N . ILE A 1 144 ? 7.950 2.160 -5.527 1.00 91.19 144 ILE A N 1
ATOM 1086 C CA . ILE A 1 144 ? 7.417 3.458 -5.946 1.00 91.19 144 ILE A CA 1
ATOM 1087 C C . ILE A 1 144 ? 8.556 4.448 -6.228 1.00 91.19 144 ILE A C 1
ATOM 1089 O O . ILE A 1 144 ? 8.564 5.102 -7.271 1.00 91.19 144 ILE A O 1
ATOM 1093 N N . ALA A 1 145 ? 9.542 4.564 -5.336 1.00 88.81 145 ALA A N 1
ATOM 1094 C CA . ALA A 1 145 ? 10.674 5.464 -5.547 1.00 88.81 145 ALA A CA 1
ATOM 1095 C C . ALA A 1 145 ? 11.452 5.131 -6.829 1.00 88.81 145 ALA A C 1
ATOM 1097 O O . ALA A 1 145 ? 11.783 6.035 -7.600 1.00 88.81 145 ALA A O 1
ATOM 1098 N N . ALA A 1 146 ? 11.676 3.847 -7.111 1.00 88.62 146 ALA A N 1
ATOM 1099 C CA . ALA A 1 146 ? 12.319 3.396 -8.343 1.00 88.62 146 ALA A CA 1
ATOM 1100 C C . ALA A 1 146 ? 11.516 3.783 -9.603 1.00 88.62 146 ALA A C 1
ATOM 1102 O O . ALA A 1 146 ? 12.101 4.217 -10.604 1.00 88.62 146 ALA A O 1
ATOM 1103 N N . LEU A 1 147 ? 10.181 3.704 -9.538 1.00 88.69 147 LEU A N 1
ATOM 1104 C CA . LEU A 1 147 ? 9.290 4.097 -10.632 1.00 88.69 147 LEU A CA 1
ATOM 1105 C C . LEU A 1 147 ? 9.481 5.568 -11.026 1.00 88.69 147 LEU A C 1
ATOM 1107 O O . LEU A 1 147 ? 9.700 5.876 -12.197 1.00 88.69 147 LEU A O 1
ATOM 1111 N N . TYR A 1 148 ? 9.461 6.478 -10.053 1.00 84.00 148 TYR A N 1
ATOM 1112 C CA . TYR A 1 148 ? 9.597 7.914 -10.325 1.00 84.00 148 TYR A CA 1
ATOM 1113 C C . TYR A 1 148 ? 11.048 8.354 -10.547 1.00 84.00 148 TYR A C 1
ATOM 1115 O O . TYR A 1 148 ? 11.285 9.338 -11.249 1.00 84.00 148 TYR A O 1
ATOM 1123 N N . GLY A 1 149 ? 12.028 7.615 -10.017 1.00 81.25 149 GLY A N 1
ATOM 1124 C CA . GLY A 1 149 ? 13.449 7.870 -10.258 1.00 81.25 149 GLY A CA 1
ATOM 1125 C C . GLY A 1 149 ? 13.871 7.650 -11.715 1.00 81.25 149 GLY A C 1
ATOM 1126 O O . GLY A 1 149 ? 14.721 8.375 -12.223 1.00 81.25 149 GLY A O 1
ATOM 1127 N N . THR A 1 150 ? 13.256 6.697 -12.423 1.00 74.25 150 THR A N 1
ATOM 1128 C CA . THR A 1 150 ? 13.612 6.396 -13.825 1.00 74.25 150 THR A CA 1
ATOM 1129 C C . THR A 1 150 ? 13.028 7.373 -14.854 1.00 74.25 150 THR A C 1
ATOM 1131 O O . THR A 1 150 ? 13.536 7.435 -15.974 1.00 74.25 150 THR A O 1
ATOM 1134 N N . ARG A 1 151 ? 12.016 8.175 -14.491 1.00 64.81 151 ARG A N 1
ATOM 1135 C CA . ARG A 1 151 ? 11.304 9.085 -15.413 1.00 64.81 151 ARG A CA 1
ATOM 1136 C C . ARG A 1 151 ? 12.146 10.277 -15.895 1.00 64.81 151 ARG A C 1
ATOM 1138 O O . ARG A 1 151 ? 11.885 10.795 -16.970 1.00 64.81 151 ARG A O 1
ATOM 1145 N N . GLU A 1 152 ? 13.183 10.681 -15.158 1.00 52.56 152 GLU A N 1
ATOM 1146 C CA . GLU A 1 152 ? 14.027 11.848 -15.490 1.00 52.56 152 GLU A CA 1
ATOM 1147 C C . GLU A 1 152 ? 14.865 11.676 -16.769 1.00 52.56 152 GLU A C 1
ATOM 1149 O O . GLU A 1 152 ? 15.268 12.665 -17.365 1.00 52.56 152 GLU A O 1
ATOM 1154 N N . LYS A 1 153 ? 15.097 10.444 -17.243 1.00 55.69 153 LYS A N 1
ATOM 1155 C CA . LYS A 1 153 ? 15.848 10.226 -18.493 1.00 55.69 153 LYS A CA 1
ATOM 1156 C C . LYS A 1 153 ? 15.028 10.472 -19.766 1.00 55.69 153 LYS A C 1
ATOM 1158 O O . LYS A 1 153 ? 15.594 10.422 -20.853 1.00 55.69 153 LYS A O 1
ATOM 1163 N N . VAL A 1 154 ? 13.723 10.718 -19.647 1.00 56.59 154 VAL A N 1
ATOM 1164 C CA . VAL A 1 154 ? 12.849 11.085 -20.768 1.00 56.59 154 VAL A CA 1
ATOM 1165 C C . VAL A 1 154 ? 12.611 12.594 -20.673 1.00 56.59 154 VAL A C 1
ATOM 1167 O O . VAL A 1 154 ? 11.655 13.050 -20.058 1.00 56.59 154 VAL A O 1
ATOM 1170 N N . GLU A 1 155 ? 13.554 13.373 -21.207 1.00 47.22 155 GLU A N 1
ATOM 1171 C CA . GLU A 1 155 ? 13.670 14.836 -21.051 1.00 47.22 155 GLU A CA 1
ATOM 1172 C C . GLU A 1 155 ? 12.587 15.669 -21.763 1.00 47.22 155 GLU A C 1
ATOM 1174 O O . GLU A 1 155 ? 12.651 16.896 -21.751 1.00 47.22 155 GLU A O 1
ATOM 1179 N N . GLN A 1 156 ? 11.557 15.052 -22.342 1.00 53.69 156 GLN A N 1
ATOM 1180 C CA . GLN A 1 156 ? 10.444 15.774 -22.957 1.00 53.69 156 GLN A CA 1
ATOM 1181 C C . GLN A 1 156 ? 9.109 15.213 -22.460 1.00 53.69 156 GLN A C 1
ATOM 1183 O O . GLN A 1 156 ? 8.884 14.004 -22.575 1.00 53.69 156 GLN A O 1
ATOM 1188 N N . PRO A 1 157 ? 8.216 16.055 -21.895 1.00 55.91 157 PRO A N 1
ATOM 1189 C CA . PRO A 1 157 ? 6.841 15.641 -21.681 1.00 55.91 157 PRO A CA 1
ATOM 1190 C C . PRO A 1 157 ? 6.272 15.255 -23.053 1.00 55.91 157 PRO A C 1
ATOM 1192 O O . PRO A 1 157 ? 6.394 16.044 -23.994 1.00 55.91 157 PRO A O 1
ATOM 1195 N N . PRO A 1 158 ? 5.701 14.051 -23.203 1.00 58.53 158 PRO A N 1
ATOM 1196 C CA . PRO A 1 158 ? 5.041 13.697 -24.443 1.00 58.53 158 PRO A CA 1
ATOM 1197 C C . PRO A 1 158 ? 3.940 14.728 -24.686 1.00 58.53 158 PRO A C 1
ATOM 1199 O O . PRO A 1 158 ? 3.108 14.968 -23.811 1.00 58.53 158 PRO A O 1
ATOM 1202 N N . HIS A 1 159 ? 3.947 15.350 -25.865 1.00 61.12 159 HIS A N 1
ATOM 1203 C CA . HIS A 1 159 ? 2.852 16.210 -26.322 1.00 61.12 159 HIS A CA 1
ATOM 1204 C C . HIS A 1 159 ? 1.545 15.420 -26.534 1.00 61.12 159 HIS A C 1
ATOM 1206 O O . HIS A 1 159 ? 0.497 16.010 -26.792 1.00 61.12 159 HIS A O 1
ATOM 1212 N N . ASP A 1 160 ? 1.603 14.099 -26.366 1.00 73.38 160 ASP A N 1
ATOM 1213 C CA . ASP A 1 160 ? 0.487 13.178 -26.478 1.00 73.38 160 ASP A CA 1
ATOM 1214 C C . ASP A 1 160 ? -0.363 13.227 -25.201 1.00 73.38 160 ASP A C 1
ATOM 1216 O O . ASP A 1 160 ? -0.008 12.684 -24.147 1.00 73.38 160 ASP A O 1
ATOM 1220 N N . SER A 1 161 ? -1.521 13.880 -25.309 1.00 81.25 161 SER A N 1
ATOM 1221 C CA . SER A 1 161 ? -2.518 14.015 -24.238 1.00 81.25 161 SER A CA 1
ATOM 1222 C C . SER A 1 161 ? -2.935 12.667 -23.636 1.00 81.25 161 SER A C 1
ATOM 1224 O O . SER A 1 161 ? -3.145 12.564 -22.426 1.00 81.25 161 SER A O 1
ATOM 1226 N N . GLU A 1 162 ? -2.994 11.614 -24.454 1.00 85.50 162 GLU A N 1
ATOM 1227 C CA . GLU A 1 162 ? -3.333 10.259 -24.015 1.00 85.50 162 GLU A CA 1
ATOM 1228 C C . GLU A 1 162 ? -2.289 9.684 -23.047 1.00 85.50 162 GLU A C 1
ATOM 1230 O O . GLU A 1 162 ? -2.632 9.094 -22.018 1.00 85.50 162 GLU A O 1
ATOM 1235 N N . LEU A 1 163 ? -1.003 9.886 -23.335 1.00 83.81 163 LEU A N 1
ATOM 1236 C CA . LEU A 1 163 ? 0.081 9.339 -22.526 1.00 83.81 163 LEU A CA 1
ATOM 1237 C C . LEU A 1 163 ? 0.127 10.009 -21.155 1.00 83.81 163 LEU A C 1
ATOM 1239 O O . LEU A 1 163 ? 0.259 9.338 -20.128 1.00 83.81 163 LEU A O 1
ATOM 1243 N N . GLN A 1 164 ? -0.043 11.331 -21.134 1.00 85.69 164 GLN A N 1
ATOM 1244 C CA . GLN A 1 164 ? -0.129 12.086 -19.892 1.00 85.69 164 GLN A CA 1
ATOM 1245 C C . GLN A 1 164 ? -1.324 11.621 -19.045 1.00 85.69 164 GLN A C 1
ATOM 1247 O O . GLN A 1 164 ? -1.156 11.350 -17.856 1.00 85.69 164 GLN A O 1
ATOM 1252 N N . HIS A 1 165 ? -2.486 11.399 -19.667 1.00 89.81 165 HIS A N 1
ATOM 1253 C CA . HIS A 1 165 ? -3.659 10.851 -18.987 1.00 89.81 165 HIS A CA 1
ATOM 1254 C C . HIS A 1 165 ? -3.395 9.462 -18.374 1.00 89.81 165 HIS A C 1
ATOM 1256 O O . HIS A 1 165 ? -3.750 9.217 -17.218 1.00 89.81 165 HIS A O 1
ATOM 1262 N N . LYS A 1 166 ? -2.721 8.550 -19.091 1.00 90.62 166 LYS A N 1
ATOM 1263 C CA . LYS A 1 166 ? -2.352 7.223 -18.554 1.00 90.62 166 LYS A CA 1
ATOM 1264 C C . LYS A 1 166 ? -1.409 7.326 -17.349 1.00 90.62 166 LYS A C 1
ATOM 1266 O O . LYS A 1 166 ? -1.562 6.581 -16.380 1.00 90.62 166 LYS A O 1
ATOM 1271 N N . LEU A 1 167 ? -0.460 8.261 -17.368 1.00 88.75 167 LEU A N 1
ATOM 1272 C CA . LEU A 1 167 ? 0.458 8.492 -16.246 1.00 88.75 167 LEU A CA 1
ATOM 1273 C C . LEU A 1 167 ? -0.237 9.110 -15.029 1.00 88.75 167 LEU A C 1
ATOM 1275 O O . LEU A 1 167 ? 0.058 8.728 -13.893 1.00 88.75 167 LEU A O 1
ATOM 1279 N N . ASP A 1 168 ? -1.170 10.030 -15.251 1.00 91.00 168 ASP A N 1
ATOM 1280 C CA . ASP A 1 168 ? -1.978 10.603 -14.175 1.00 91.00 168 ASP A CA 1
ATOM 1281 C C . ASP A 1 168 ? -2.900 9.540 -13.566 1.00 91.00 168 ASP A C 1
ATOM 1283 O O . ASP A 1 168 ? -3.009 9.440 -12.340 1.00 91.00 168 ASP A O 1
ATOM 1287 N N . LYS A 1 169 ? -3.451 8.646 -14.397 1.00 93.88 169 LYS A N 1
ATOM 1288 C CA . LYS A 1 169 ? -4.190 7.467 -13.935 1.00 93.88 169 LYS A CA 1
ATOM 1289 C C . LYS A 1 169 ? -3.314 6.553 -13.075 1.00 93.88 169 LYS A C 1
ATOM 1291 O O . LYS A 1 169 ? -3.728 6.195 -11.974 1.00 93.88 169 LYS A O 1
ATOM 1296 N N . LEU A 1 170 ? -2.089 6.244 -13.507 1.00 93.94 170 LEU A N 1
ATOM 1297 C CA . LEU A 1 170 ? -1.136 5.437 -12.730 1.00 93.94 170 LEU A CA 1
ATOM 1298 C C . LEU A 1 170 ? -0.875 6.057 -11.354 1.00 93.94 170 LEU A C 1
ATOM 1300 O O . LEU A 1 170 ? -0.969 5.379 -10.330 1.00 93.94 170 LEU A O 1
ATOM 1304 N N . LYS A 1 171 ? -0.597 7.364 -11.330 1.00 92.62 171 LYS A N 1
ATOM 1305 C CA . LYS A 1 171 ? -0.389 8.122 -10.095 1.00 92.62 171 LYS A CA 1
ATOM 1306 C C . LYS A 1 171 ? -1.611 8.035 -9.178 1.00 92.62 171 LYS A C 1
ATOM 1308 O O . LYS A 1 171 ? -1.454 7.773 -7.988 1.00 92.62 171 LYS A O 1
ATOM 1313 N N . SER A 1 172 ? -2.808 8.247 -9.725 1.00 95.12 172 SER A N 1
ATOM 1314 C CA . SER A 1 172 ? -4.053 8.215 -8.955 1.00 95.12 172 SER A CA 1
ATOM 1315 C C . SER A 1 172 ? -4.298 6.847 -8.314 1.00 95.12 172 SER A C 1
ATOM 1317 O O . SER A 1 172 ? -4.586 6.787 -7.124 1.00 95.12 172 SER A O 1
ATOM 1319 N N . ILE A 1 173 ? -4.077 5.749 -9.047 1.00 96.19 173 ILE A N 1
ATOM 1320 C CA . ILE A 1 173 ? -4.275 4.388 -8.532 1.00 96.19 173 ILE A CA 1
ATOM 1321 C C . ILE A 1 173 ? -3.283 4.088 -7.405 1.00 96.19 173 ILE A C 1
ATOM 1323 O O . ILE A 1 173 ? -3.684 3.590 -6.357 1.00 96.19 173 ILE A O 1
ATOM 1327 N N . LEU A 1 174 ? -2.002 4.438 -7.567 1.00 95.56 174 LEU A N 1
ATOM 1328 C CA . LEU A 1 174 ? -0.998 4.231 -6.517 1.00 95.56 174 LEU A CA 1
ATOM 1329 C C . LEU A 1 174 ? -1.314 5.026 -5.241 1.00 95.56 174 LEU A C 1
ATOM 1331 O O . LEU A 1 174 ? -1.117 4.517 -4.136 1.00 95.56 174 LEU A O 1
ATOM 1335 N N . LEU A 1 175 ? -1.824 6.255 -5.378 1.00 94.12 175 LEU A N 1
ATOM 1336 C CA . LEU A 1 175 ? -2.291 7.053 -4.241 1.00 94.12 175 LEU A CA 1
ATOM 1337 C C . LEU A 1 175 ? -3.489 6.406 -3.544 1.00 94.12 175 LEU A C 1
ATOM 1339 O O . LEU A 1 175 ? -3.493 6.325 -2.315 1.00 94.12 175 LEU A O 1
ATOM 1343 N N . SER A 1 176 ? -4.469 5.922 -4.308 1.00 95.50 176 SER A N 1
ATOM 1344 C CA . SER A 1 176 ? -5.639 5.238 -3.755 1.00 95.50 176 SER A CA 1
ATOM 1345 C C . SER A 1 176 ? -5.245 3.973 -2.996 1.00 95.50 176 SER A C 1
ATOM 1347 O O . SER A 1 176 ? -5.662 3.812 -1.853 1.00 95.50 176 SER A O 1
ATOM 1349 N N . ILE A 1 177 ? -4.360 3.145 -3.563 1.00 96.31 177 ILE A N 1
ATOM 1350 C CA . ILE A 1 177 ? -3.832 1.940 -2.904 1.00 96.31 177 ILE A CA 1
ATOM 1351 C C . ILE A 1 177 ? -3.119 2.302 -1.592 1.00 96.31 177 ILE A C 1
ATOM 1353 O O . ILE A 1 177 ? -3.373 1.686 -0.557 1.00 96.31 177 ILE A O 1
ATOM 1357 N N . LYS A 1 178 ? -2.257 3.332 -1.590 1.00 94.12 178 LYS A N 1
ATOM 1358 C CA . LYS A 1 178 ? -1.606 3.808 -0.353 1.00 94.12 178 LYS A CA 1
ATOM 1359 C C . LYS A 1 178 ? -2.634 4.215 0.698 1.00 94.12 178 LYS A C 1
ATOM 1361 O O . LYS A 1 178 ? -2.527 3.799 1.848 1.00 94.12 178 LYS A O 1
ATOM 1366 N N . ALA A 1 179 ? -3.631 5.002 0.303 1.00 93.19 179 ALA A N 1
ATOM 1367 C CA . ALA A 1 179 ? -4.675 5.458 1.209 1.00 93.19 179 ALA A CA 1
ATOM 1368 C C . ALA A 1 179 ? -5.509 4.290 1.769 1.00 93.19 179 ALA A C 1
ATOM 1370 O O . ALA A 1 179 ? -5.835 4.307 2.954 1.00 93.19 179 ALA A O 1
ATOM 1371 N N . GLN A 1 180 ? -5.804 3.266 0.961 1.00 94.81 180 GLN A N 1
ATOM 1372 C CA . GLN A 1 180 ? -6.497 2.047 1.400 1.00 94.81 180 GLN A CA 1
ATOM 1373 C C . GLN A 1 180 ? -5.694 1.294 2.462 1.00 94.81 180 GLN A C 1
ATOM 1375 O O . GLN A 1 180 ? -6.226 0.995 3.526 1.00 94.81 180 GLN A O 1
ATOM 1380 N N . PHE A 1 181 ? -4.397 1.055 2.243 1.00 94.38 181 PHE A N 1
ATOM 1381 C CA . PHE A 1 181 ? -3.559 0.382 3.243 1.00 94.38 181 PHE A CA 1
ATOM 1382 C C . PHE A 1 181 ? -3.495 1.138 4.569 1.00 94.38 181 PHE A C 1
ATOM 1384 O O . PHE A 1 181 ? -3.542 0.524 5.634 1.00 94.38 181 PHE A O 1
ATOM 1391 N N . VAL A 1 182 ? -3.439 2.470 4.516 1.00 92.06 182 VAL A N 1
ATOM 1392 C CA . VAL A 1 182 ? -3.506 3.307 5.717 1.00 92.06 182 VAL A CA 1
ATOM 1393 C C . VAL A 1 182 ? -4.841 3.131 6.442 1.00 92.06 182 VAL A C 1
ATOM 1395 O O . VAL A 1 182 ? -4.848 2.908 7.651 1.00 92.06 182 VAL A O 1
ATOM 1398 N N . ARG A 1 183 ? -5.973 3.200 5.729 1.00 91.25 183 ARG A N 1
ATOM 1399 C CA . ARG A 1 183 ? -7.304 3.040 6.337 1.00 91.25 183 ARG A CA 1
ATOM 1400 C C . ARG A 1 183 ? -7.513 1.643 6.910 1.00 91.25 183 ARG A C 1
ATOM 1402 O O . ARG A 1 183 ? -7.959 1.531 8.048 1.00 91.25 183 ARG A O 1
ATOM 1409 N N . ILE A 1 184 ? -7.114 0.598 6.188 1.00 91.31 184 ILE A N 1
ATOM 1410 C CA . ILE A 1 184 ? -7.162 -0.785 6.677 1.00 91.31 184 ILE A CA 1
ATOM 1411 C C . ILE A 1 184 ? -6.331 -0.917 7.954 1.00 91.31 184 ILE A C 1
ATOM 1413 O O . ILE A 1 184 ? -6.855 -1.388 8.960 1.00 91.31 184 ILE A O 1
ATOM 1417 N N . HIS A 1 185 ? -5.087 -0.421 7.956 1.00 88.62 185 HIS A N 1
ATOM 1418 C CA . HIS A 1 185 ? -4.240 -0.437 9.149 1.00 88.62 185 HIS A CA 1
ATOM 1419 C C . HIS A 1 185 ? -4.931 0.246 10.338 1.00 88.62 185 HIS A C 1
ATOM 1421 O O . HIS A 1 185 ? -4.931 -0.289 11.442 1.00 88.62 185 HIS A O 1
ATOM 1427 N N . GLN A 1 186 ? -5.551 1.411 10.128 1.00 86.12 186 GLN A N 1
ATOM 1428 C CA . GLN A 1 186 ? -6.272 2.124 11.186 1.00 86.12 186 GLN A CA 1
ATOM 1429 C C . GLN A 1 186 ? -7.475 1.347 11.720 1.00 86.12 186 GLN A C 1
ATOM 1431 O O . GLN A 1 186 ? -7.670 1.302 12.934 1.00 86.12 186 GLN A O 1
ATOM 1436 N N . LEU A 1 187 ? -8.288 0.765 10.835 1.00 84.69 187 LEU A N 1
ATOM 1437 C CA . LEU A 1 187 ? -9.442 -0.044 11.229 1.00 84.69 187 LEU A CA 1
ATOM 1438 C C . LEU A 1 187 ? -8.983 -1.238 12.071 1.00 84.69 187 LEU A C 1
ATOM 1440 O O . LEU A 1 187 ? -9.542 -1.496 13.132 1.00 84.69 187 LEU A O 1
ATOM 1444 N N . THR A 1 188 ? -7.895 -1.890 11.661 1.00 83.81 188 THR A N 1
ATOM 1445 C CA . THR A 1 188 ? -7.330 -3.049 12.365 1.00 83.81 188 THR A CA 1
ATOM 1446 C C . THR A 1 188 ? -6.530 -2.688 13.612 1.00 83.81 188 THR A C 1
ATOM 1448 O O . THR A 1 188 ? -6.304 -3.545 14.448 1.00 83.81 188 THR A O 1
ATOM 1451 N N . ALA A 1 189 ? -6.067 -1.444 13.753 1.00 79.75 189 ALA A N 1
ATOM 1452 C CA . ALA A 1 189 ? -5.362 -0.992 14.953 1.00 79.75 189 ALA A CA 1
ATOM 1453 C C . ALA A 1 189 ? -6.330 -0.565 16.068 1.00 79.75 189 ALA A C 1
ATOM 1455 O O . ALA A 1 189 ? -5.961 -0.578 17.239 1.00 79.75 189 ALA A O 1
ATOM 1456 N N . LYS A 1 190 ? -7.551 -0.145 15.708 1.00 74.62 190 LYS A N 1
ATOM 1457 C CA . LYS A 1 190 ? -8.597 0.283 16.654 1.00 74.62 190 LYS A CA 1
ATOM 1458 C C . LYS A 1 190 ? -9.437 -0.874 17.190 1.00 74.62 190 LYS A C 1
ATOM 1460 O O . LYS A 1 190 ? -9.987 -0.758 18.281 1.00 74.62 190 LYS A O 1
ATOM 1465 N N . SER A 1 191 ? -9.550 -1.946 16.420 1.00 66.38 191 SER A N 1
ATOM 1466 C CA . SER A 1 191 ? -10.238 -3.181 16.793 1.00 66.38 191 SER A CA 1
ATOM 1467 C C . SER A 1 191 ? -9.205 -4.280 17.020 1.00 66.38 191 SER A C 1
ATOM 1469 O O . SER A 1 191 ? -8.121 -4.201 16.452 1.00 66.38 191 SER A O 1
ATOM 1471 N N . ASP A 1 192 ? -9.508 -5.322 17.797 1.00 64.69 192 ASP A N 1
ATOM 1472 C CA . ASP A 1 192 ? -8.649 -6.510 17.797 1.00 64.69 192 ASP A CA 1
ATOM 1473 C C . ASP A 1 192 ? -8.633 -7.088 16.371 1.00 64.69 192 ASP A C 1
ATOM 1475 O O . ASP A 1 192 ? -9.613 -7.669 15.904 1.00 64.69 192 ASP A O 1
ATOM 1479 N N . ALA A 1 193 ? -7.530 -6.862 15.643 1.00 56.38 193 ALA A N 1
ATOM 1480 C CA . ALA A 1 193 ? -7.380 -7.162 14.214 1.00 56.38 193 ALA A CA 1
ATOM 1481 C C . ALA A 1 193 ? -7.767 -8.606 13.853 1.00 56.38 193 ALA A C 1
ATOM 1483 O O . ALA A 1 193 ? -8.222 -8.873 12.740 1.00 56.38 193 ALA A O 1
ATOM 1484 N N . GLN A 1 194 ? -7.602 -9.518 14.815 1.00 53.56 194 GLN A N 1
ATOM 1485 C CA . GLN A 1 194 ? -7.902 -10.939 14.705 1.00 53.56 194 GLN A CA 1
ATOM 1486 C C . GLN A 1 194 ? -9.408 -11.246 14.628 1.00 53.56 194 GLN A C 1
ATOM 1488 O O . GLN A 1 194 ? -9.776 -12.246 14.021 1.00 53.56 194 GLN A O 1
ATOM 1493 N N . GLU A 1 195 ? -10.274 -10.421 15.229 1.00 63.25 195 GLU A N 1
ATOM 1494 C CA . GLU A 1 195 ? -11.731 -10.633 15.188 1.00 63.25 195 GLU A CA 1
ATOM 1495 C C . GLU A 1 195 ? -12.378 -10.047 13.927 1.00 63.25 195 GLU A C 1
ATOM 1497 O O . GLU A 1 195 ? -13.424 -10.525 13.493 1.00 63.25 195 GLU A O 1
ATOM 1502 N N . VAL A 1 196 ? -11.775 -9.010 13.333 1.00 71.50 196 VAL A N 1
ATOM 1503 C CA . VAL A 1 196 ? -12.406 -8.251 12.238 1.00 71.50 196 VAL A CA 1
ATOM 1504 C C . VAL A 1 196 ? -11.985 -8.750 10.854 1.00 71.50 196 VAL A C 1
ATOM 1506 O O . VAL A 1 196 ? -12.794 -8.709 9.923 1.00 71.50 196 VAL A O 1
ATOM 1509 N N . LEU A 1 197 ? -10.740 -9.220 10.707 1.00 81.06 197 LEU A N 1
ATOM 1510 C CA . LEU A 1 197 ? -10.145 -9.603 9.422 1.00 81.06 197 LEU A CA 1
ATOM 1511 C C . LEU A 1 197 ? -9.919 -11.117 9.358 1.00 81.06 197 LEU A C 1
ATOM 1513 O O . LEU A 1 197 ? -9.234 -11.672 10.218 1.00 81.06 197 LEU A O 1
ATOM 1517 N N . SER A 1 198 ? -10.438 -11.771 8.313 1.00 85.31 198 SER A N 1
ATOM 1518 C CA . SER A 1 198 ? -10.166 -13.192 8.062 1.00 85.31 198 SER A CA 1
ATOM 1519 C C . SER A 1 198 ? -8.665 -13.431 7.860 1.00 85.31 198 SER A C 1
ATOM 1521 O O . SER A 1 198 ? -7.958 -12.570 7.332 1.00 85.31 198 SER A O 1
ATOM 1523 N N . TYR A 1 199 ? -8.171 -14.614 8.232 1.00 86.25 199 TYR A N 1
ATOM 1524 C CA . TYR A 1 199 ? -6.772 -14.996 8.012 1.00 86.25 199 TYR A CA 1
ATOM 1525 C C . TYR A 1 199 ? -6.373 -14.883 6.532 1.00 86.25 199 TYR A C 1
ATOM 1527 O O . TYR A 1 199 ? -5.297 -14.373 6.218 1.00 86.25 199 TYR A O 1
ATOM 1535 N N . ASP A 1 200 ? -7.271 -15.275 5.625 1.00 89.12 200 ASP A N 1
ATOM 1536 C CA . ASP A 1 200 ? -7.042 -15.196 4.179 1.00 89.12 200 ASP A CA 1
ATOM 1537 C C . ASP A 1 200 ? -6.890 -13.747 3.701 1.00 89.12 200 ASP A C 1
ATOM 1539 O O . ASP A 1 200 ? -6.042 -13.451 2.858 1.00 89.12 200 ASP A O 1
ATOM 1543 N N . ASP A 1 201 ? -7.652 -12.819 4.283 1.00 90.75 201 ASP A N 1
ATOM 1544 C CA . ASP A 1 201 ? -7.550 -11.398 3.957 1.00 90.75 201 ASP A CA 1
ATOM 1545 C C . ASP A 1 201 ? -6.249 -10.797 4.502 1.00 90.75 201 ASP A C 1
ATOM 1547 O O . ASP A 1 201 ? -5.597 -10.012 3.812 1.00 90.75 201 ASP A O 1
ATOM 1551 N N . GLN A 1 202 ? -5.819 -11.202 5.704 1.00 90.00 202 GLN A N 1
ATOM 1552 C CA . GLN A 1 202 ? -4.548 -10.756 6.289 1.00 90.00 202 GLN A CA 1
ATOM 1553 C C . GLN A 1 202 ? -3.380 -11.237 5.430 1.00 90.00 202 GLN A C 1
ATOM 1555 O O . GLN A 1 202 ? -2.455 -10.473 5.133 1.00 90.00 202 GLN A O 1
ATOM 1560 N N . PHE A 1 203 ? -3.437 -12.502 5.016 1.00 90.69 203 PHE A N 1
ATOM 1561 C CA . PHE A 1 203 ? -2.450 -13.108 4.140 1.00 90.69 203 PHE A CA 1
ATOM 1562 C C . PHE A 1 203 ? -2.411 -12.403 2.782 1.00 90.69 203 PHE A C 1
ATOM 1564 O O . PHE A 1 203 ? -1.336 -12.010 2.327 1.00 90.69 203 PHE A O 1
ATOM 1571 N N . TYR A 1 204 ? -3.572 -12.170 2.164 1.00 93.31 204 TYR A N 1
ATOM 1572 C CA . TYR A 1 204 ? -3.668 -11.504 0.868 1.00 93.31 204 TYR A CA 1
ATOM 1573 C C . TYR A 1 204 ? -3.119 -10.073 0.907 1.00 93.31 204 TYR A C 1
ATOM 1575 O O . TYR A 1 204 ? -2.288 -9.704 0.078 1.00 93.31 204 TYR A O 1
ATOM 1583 N N . LEU A 1 205 ? -3.516 -9.269 1.897 1.00 93.94 205 LEU A N 1
ATOM 1584 C CA . LEU A 1 205 ? -3.042 -7.889 2.031 1.00 93.94 205 LEU A CA 1
ATOM 1585 C C . LEU A 1 205 ? -1.526 -7.823 2.275 1.00 93.94 205 LEU A C 1
ATOM 1587 O O . LEU A 1 205 ? -0.848 -6.953 1.721 1.00 93.94 205 LEU A O 1
ATOM 1591 N N . ASN A 1 206 ? -0.974 -8.765 3.047 1.00 92.31 206 ASN A N 1
ATOM 1592 C CA . ASN A 1 206 ? 0.474 -8.889 3.205 1.00 92.31 206 ASN A CA 1
ATOM 1593 C C . ASN A 1 206 ? 1.164 -9.291 1.901 1.00 92.31 206 ASN A C 1
ATOM 1595 O O . ASN A 1 206 ? 2.172 -8.681 1.544 1.00 92.31 206 ASN A O 1
ATOM 1599 N N . ALA A 1 207 ? 0.615 -10.257 1.165 1.00 92.94 207 ALA A N 1
ATOM 1600 C CA . ALA A 1 207 ? 1.145 -10.673 -0.129 1.00 92.94 207 ALA A CA 1
ATOM 1601 C C . ALA A 1 207 ? 1.126 -9.526 -1.154 1.00 92.94 207 ALA A C 1
ATOM 1603 O O . ALA A 1 207 ? 2.075 -9.384 -1.929 1.00 92.94 207 ALA A O 1
ATOM 1604 N N . CYS A 1 208 ? 0.112 -8.654 -1.115 1.00 95.56 208 CYS A N 1
ATOM 1605 C CA . CYS A 1 208 ? 0.056 -7.449 -1.941 1.00 95.56 208 CYS A CA 1
ATOM 1606 C C . CYS A 1 208 ? 1.252 -6.520 -1.696 1.00 95.56 208 CYS A C 1
ATOM 1608 O O . CYS A 1 208 ? 1.915 -6.127 -2.656 1.00 95.56 208 CYS A O 1
ATOM 1610 N N . LEU A 1 209 ? 1.550 -6.189 -0.434 1.00 93.69 209 LEU A N 1
ATOM 1611 C CA . LEU A 1 209 ? 2.670 -5.302 -0.087 1.00 93.69 209 LEU A CA 1
ATOM 1612 C C . LEU A 1 209 ? 4.036 -5.968 -0.258 1.00 93.69 209 LEU A C 1
ATOM 1614 O O . LEU A 1 209 ? 4.996 -5.305 -0.637 1.00 93.69 209 LEU A O 1
ATOM 1618 N N . GLN A 1 210 ? 4.130 -7.263 0.036 1.00 93.62 210 GLN A N 1
ATOM 1619 C CA . GLN A 1 210 ? 5.388 -7.999 -0.012 1.00 93.62 210 GLN A CA 1
ATOM 1620 C C . GLN A 1 210 ? 5.797 -8.362 -1.440 1.00 93.62 210 GLN A C 1
ATOM 1622 O O . GLN A 1 210 ? 6.984 -8.336 -1.756 1.00 93.62 210 GLN A O 1
ATOM 1627 N N . ARG A 1 211 ? 4.831 -8.757 -2.276 1.00 93.75 211 ARG A N 1
ATOM 1628 C CA . ARG A 1 211 ? 5.095 -9.428 -3.549 1.00 93.75 211 ARG A CA 1
ATOM 1629 C C . ARG A 1 211 ? 4.358 -8.785 -4.711 1.00 93.75 211 ARG A C 1
ATOM 1631 O O . ARG A 1 211 ? 5.003 -8.291 -5.621 1.00 93.75 211 ARG A O 1
ATOM 1638 N N . TYR A 1 212 ? 3.026 -8.743 -4.699 1.00 96.38 212 TYR A N 1
ATOM 1639 C CA . TYR A 1 212 ? 2.280 -8.414 -5.921 1.00 96.38 212 TYR A CA 1
ATOM 1640 C C . TYR A 1 212 ? 2.519 -6.983 -6.414 1.00 96.38 212 TYR A C 1
ATOM 1642 O O . TYR A 1 212 ? 2.760 -6.784 -7.605 1.00 96.38 212 TYR A O 1
ATOM 1650 N N . LEU A 1 213 ? 2.492 -5.988 -5.520 1.00 96.50 213 LEU A N 1
ATOM 1651 C CA . LEU A 1 213 ? 2.741 -4.595 -5.896 1.00 96.50 213 LEU A CA 1
ATOM 1652 C C . LEU A 1 213 ? 4.212 -4.354 -6.266 1.00 96.50 213 LEU A C 1
ATOM 1654 O O . LEU A 1 213 ? 4.444 -3.830 -7.360 1.00 96.50 213 LEU A O 1
ATOM 1658 N N . PRO A 1 214 ? 5.207 -4.740 -5.435 1.00 95.31 214 PRO A N 1
ATOM 1659 C CA . PRO A 1 214 ? 6.611 -4.607 -5.815 1.00 95.31 214 PRO A CA 1
ATOM 1660 C C . PRO A 1 214 ? 6.953 -5.323 -7.127 1.00 95.31 214 PRO A C 1
ATOM 1662 O O . PRO A 1 214 ? 7.544 -4.696 -8.003 1.00 95.31 214 PRO A O 1
ATOM 1665 N N . ASP A 1 215 ? 6.520 -6.575 -7.309 1.00 95.81 215 ASP A N 1
ATOM 1666 C CA . ASP A 1 215 ? 6.833 -7.375 -8.500 1.00 95.81 215 ASP A CA 1
ATOM 1667 C C . ASP A 1 215 ? 6.216 -6.770 -9.769 1.00 95.81 215 ASP A C 1
ATOM 1669 O O . ASP A 1 215 ? 6.863 -6.758 -10.820 1.00 95.81 215 ASP A O 1
ATOM 1673 N N . SER A 1 216 ? 4.989 -6.236 -9.693 1.00 96.38 216 SER A N 1
ATOM 1674 C CA . SER A 1 216 ? 4.331 -5.580 -10.837 1.00 96.38 216 SER A CA 1
ATOM 1675 C C . SER A 1 216 ? 5.097 -4.325 -11.267 1.00 96.38 216 SER A C 1
ATOM 1677 O O . SER A 1 216 ? 5.385 -4.126 -12.451 1.00 96.38 216 SER A O 1
ATOM 1679 N N . LEU A 1 217 ? 5.492 -3.496 -10.294 1.00 95.44 217 LEU A N 1
ATOM 1680 C CA . LEU A 1 217 ? 6.280 -2.288 -10.539 1.00 95.44 217 LEU A CA 1
ATOM 1681 C C . LEU A 1 217 ? 7.681 -2.622 -11.065 1.00 95.44 217 LEU A C 1
ATOM 1683 O O . LEU A 1 217 ? 8.152 -1.989 -12.011 1.00 95.44 217 LEU A O 1
ATOM 1687 N N . GLU A 1 218 ? 8.344 -3.626 -10.494 1.00 94.06 218 GLU A N 1
ATOM 1688 C CA . GLU A 1 218 ? 9.667 -4.057 -10.937 1.00 94.06 218 GLU A CA 1
ATOM 1689 C C . GLU A 1 218 ? 9.619 -4.647 -12.351 1.00 94.06 218 GLU A C 1
ATOM 1691 O O . GLU A 1 218 ? 10.456 -4.310 -13.188 1.00 94.06 218 GLU A O 1
ATOM 1696 N N . SER A 1 219 ? 8.611 -5.466 -12.659 1.00 94.12 219 SER A N 1
ATOM 1697 C CA . SER A 1 219 ? 8.425 -6.051 -13.991 1.00 94.12 219 SER A CA 1
ATOM 1698 C C . SER A 1 219 ? 8.243 -4.971 -15.056 1.00 94.12 219 SER A C 1
ATOM 1700 O O . SER A 1 219 ? 8.891 -5.026 -16.102 1.00 94.12 219 SER A O 1
ATOM 1702 N N . TYR A 1 220 ? 7.457 -3.930 -14.764 1.00 94.06 220 TYR A N 1
ATOM 1703 C CA . TYR A 1 220 ? 7.350 -2.754 -15.629 1.00 94.06 220 TYR A CA 1
ATOM 1704 C C . TYR A 1 220 ? 8.698 -2.032 -15.804 1.00 94.06 220 TYR A C 1
ATOM 1706 O O . TYR A 1 220 ? 9.056 -1.612 -16.907 1.00 94.06 220 TYR A O 1
ATOM 1714 N N . LEU A 1 221 ? 9.486 -1.909 -14.733 1.00 92.12 221 LEU A N 1
ATOM 1715 C CA . LEU A 1 221 ? 10.796 -1.259 -14.776 1.00 92.12 221 LEU A CA 1
ATOM 1716 C C . LEU A 1 221 ? 11.867 -2.064 -15.519 1.00 92.12 221 LEU A C 1
ATOM 1718 O O . LEU A 1 221 ? 12.791 -1.458 -16.068 1.00 92.12 221 LEU A O 1
ATOM 1722 N N . ARG A 1 222 ? 11.742 -3.392 -15.595 1.00 92.19 222 ARG A N 1
ATOM 1723 C CA . ARG A 1 222 ? 12.632 -4.248 -16.397 1.00 92.19 222 ARG A CA 1
ATOM 1724 C C . ARG A 1 222 ? 12.454 -4.034 -17.900 1.00 92.19 222 ARG A C 1
ATOM 1726 O O . ARG A 1 222 ? 13.413 -4.212 -18.647 1.00 92.19 222 ARG A O 1
ATOM 1733 N N . VAL A 1 223 ? 11.271 -3.608 -18.348 1.00 90.19 223 VAL A N 1
ATOM 1734 C CA . VAL A 1 223 ? 11.049 -3.245 -19.755 1.00 90.19 223 VAL A CA 1
ATOM 1735 C C . VAL A 1 223 ? 11.919 -2.025 -20.103 1.00 90.19 223 VAL A C 1
ATOM 1737 O O . VAL A 1 223 ? 11.946 -1.063 -19.327 1.00 90.19 223 VAL A O 1
ATOM 1740 N N . PRO A 1 224 ? 12.635 -2.013 -21.242 1.00 89.44 224 PRO A N 1
ATOM 1741 C CA . PRO A 1 224 ? 13.437 -0.864 -21.652 1.00 89.44 224 PRO A CA 1
ATOM 1742 C C . PRO A 1 224 ? 12.607 0.433 -21.731 1.00 89.44 224 PRO A C 1
ATOM 1744 O O . PRO A 1 224 ? 11.524 0.425 -22.315 1.00 89.44 224 PRO A O 1
ATOM 1747 N N . PRO A 1 225 ? 13.092 1.576 -21.205 1.00 84.25 225 PRO A N 1
ATOM 1748 C CA . PRO A 1 225 ? 12.317 2.821 -21.163 1.00 84.25 225 PRO A CA 1
ATOM 1749 C C . PRO A 1 225 ? 11.750 3.270 -22.516 1.00 84.25 225 PRO A C 1
ATOM 1751 O O . PRO A 1 225 ? 10.636 3.778 -22.564 1.00 84.25 225 PRO A O 1
ATOM 1754 N N . ALA A 1 226 ? 12.493 3.046 -23.606 1.00 83.12 226 ALA A N 1
ATOM 1755 C CA . ALA A 1 226 ? 12.091 3.424 -24.961 1.00 83.12 226 ALA A CA 1
ATOM 1756 C C . ALA A 1 226 ? 10.899 2.612 -25.502 1.00 83.12 226 ALA A C 1
ATOM 1758 O O . ALA A 1 226 ? 10.171 3.095 -26.367 1.00 83.12 226 ALA A O 1
ATOM 1759 N N . THR A 1 227 ? 10.690 1.390 -25.001 1.00 85.75 227 THR A N 1
ATOM 1760 C CA . THR A 1 227 ? 9.656 0.474 -25.504 1.00 85.75 227 THR A CA 1
ATOM 1761 C C . THR A 1 227 ? 8.424 0.407 -24.607 1.00 85.75 227 THR A C 1
ATOM 1763 O O . THR A 1 227 ? 7.360 0.042 -25.093 1.00 85.75 227 THR A O 1
ATOM 1766 N N . ARG A 1 228 ? 8.519 0.825 -23.333 1.00 87.19 228 ARG A N 1
ATOM 1767 C CA . ARG A 1 228 ? 7.416 0.765 -22.344 1.00 87.19 228 ARG A CA 1
ATOM 1768 C C . ARG A 1 228 ? 6.094 1.371 -22.818 1.00 87.19 228 ARG A C 1
ATOM 1770 O O . ARG A 1 228 ? 5.034 0.913 -22.404 1.00 87.19 228 ARG A O 1
ATOM 1777 N N . LEU A 1 229 ? 6.186 2.430 -23.618 1.00 83.69 229 LEU A N 1
ATOM 1778 C CA . LEU A 1 229 ? 5.063 3.285 -24.009 1.00 83.69 229 LEU A CA 1
ATOM 1779 C C . LEU A 1 229 ? 4.648 3.091 -25.471 1.00 83.69 229 LEU A C 1
ATOM 1781 O O . LEU A 1 229 ? 3.593 3.568 -25.864 1.00 83.69 229 LEU A O 1
ATOM 1785 N N . THR A 1 230 ? 5.487 2.436 -26.275 1.00 80.88 230 THR A N 1
ATOM 1786 C CA . THR A 1 230 ? 5.350 2.395 -27.738 1.00 80.88 230 THR A CA 1
ATOM 1787 C C . THR A 1 230 ? 5.141 0.987 -28.268 1.00 80.88 230 THR A C 1
ATOM 1789 O O . THR A 1 230 ? 4.421 0.807 -29.242 1.00 80.88 230 THR A O 1
ATOM 1792 N N . HIS A 1 231 ? 5.766 -0.016 -27.650 1.00 81.94 231 HIS A N 1
ATOM 1793 C CA . HIS A 1 231 ? 5.672 -1.391 -28.117 1.00 81.94 231 HIS A CA 1
ATOM 1794 C C . HIS A 1 231 ? 4.560 -2.123 -27.384 1.00 81.94 231 HIS A C 1
ATOM 1796 O O . HIS A 1 231 ? 4.522 -2.160 -26.149 1.00 81.94 231 HIS A O 1
ATOM 1802 N N . ALA A 1 232 ? 3.682 -2.741 -28.167 1.00 84.38 232 ALA A N 1
ATOM 1803 C CA . ALA A 1 232 ? 2.703 -3.662 -27.638 1.00 84.38 232 ALA A CA 1
ATOM 1804 C C . ALA A 1 232 ? 3.413 -4.935 -27.154 1.00 84.38 232 ALA A C 1
ATOM 1806 O O . ALA A 1 232 ? 4.220 -5.529 -27.869 1.00 84.38 232 ALA A O 1
ATOM 1807 N N . VAL A 1 233 ? 3.149 -5.314 -25.906 1.00 80.25 233 VAL A N 1
ATOM 1808 C CA . VAL A 1 233 ? 3.750 -6.490 -25.260 1.00 80.25 233 VAL A CA 1
ATOM 1809 C C . VAL A 1 233 ? 2.838 -7.704 -25.421 1.00 80.25 233 VAL A C 1
ATOM 1811 O O . VAL A 1 233 ? 3.315 -8.816 -25.631 1.00 80.25 233 VAL A O 1
ATOM 1814 N N . GLN A 1 234 ? 1.524 -7.490 -25.345 1.00 77.75 234 GLN A N 1
ATOM 1815 C CA . GLN A 1 234 ? 0.517 -8.531 -25.495 1.00 77.75 234 GLN A CA 1
ATOM 1816 C C . GLN A 1 234 ? -0.713 -7.952 -26.202 1.00 77.75 234 GLN A C 1
ATOM 1818 O O . GLN A 1 234 ? -1.389 -7.071 -25.672 1.00 77.75 234 GLN A O 1
ATOM 1823 N N . GLY A 1 235 ? -0.999 -8.436 -27.413 1.00 83.56 235 GLY A N 1
ATOM 1824 C CA . GLY A 1 235 ? -2.044 -7.852 -28.259 1.00 83.56 235 GLY A CA 1
ATOM 1825 C C . GLY A 1 235 ? -1.709 -6.405 -28.631 1.00 83.56 235 GLY A C 1
ATOM 1826 O O . GLY A 1 235 ? -0.618 -6.147 -29.126 1.00 83.56 235 GLY A O 1
ATOM 1827 N N . GLU A 1 236 ? -2.631 -5.477 -28.362 1.00 83.75 236 GLU A N 1
ATOM 1828 C CA . GLU A 1 236 ? -2.464 -4.026 -28.577 1.00 83.75 236 GLU A CA 1
ATOM 1829 C C . GLU A 1 236 ? -2.030 -3.267 -27.306 1.00 83.75 236 GLU A C 1
ATOM 1831 O O . GLU A 1 236 ? -1.907 -2.044 -27.315 1.00 83.75 236 GLU A O 1
ATOM 1836 N N . GLN A 1 237 ? -1.798 -3.965 -26.189 1.00 88.94 237 GLN A N 1
ATOM 1837 C CA . GLN A 1 237 ? -1.511 -3.319 -24.907 1.00 88.94 237 GLN A CA 1
ATOM 1838 C C . GLN A 1 237 ? -0.018 -3.039 -24.731 1.00 88.94 237 GLN A C 1
ATOM 1840 O O . GLN A 1 237 ? 0.829 -3.931 -24.867 1.00 88.94 237 GLN A O 1
ATOM 1845 N N . THR A 1 238 ? 0.306 -1.797 -24.370 1.00 92.38 238 THR A N 1
ATOM 1846 C CA . THR A 1 238 ? 1.666 -1.402 -23.982 1.00 92.38 238 THR A CA 1
ATOM 1847 C C . THR A 1 238 ? 2.019 -1.933 -22.588 1.00 92.38 238 THR A C 1
ATOM 1849 O O . THR A 1 238 ? 1.148 -2.334 -21.813 1.00 92.38 238 THR A O 1
ATOM 1852 N N . ALA A 1 239 ? 3.303 -1.893 -22.214 1.00 92.06 239 ALA A N 1
ATOM 1853 C CA . ALA A 1 239 ? 3.719 -2.271 -20.860 1.00 92.06 239 ALA A CA 1
ATOM 1854 C C . ALA A 1 239 ? 3.060 -1.390 -19.779 1.00 92.06 239 ALA A C 1
ATOM 1856 O O . ALA A 1 239 ? 2.768 -1.870 -18.683 1.00 92.06 239 ALA A O 1
ATOM 1857 N N . LEU A 1 240 ? 2.811 -0.109 -20.084 1.00 92.38 240 LEU A N 1
ATOM 1858 C CA . LEU A 1 240 ? 2.086 0.793 -19.188 1.00 92.38 240 LEU A CA 1
ATOM 1859 C C . LEU A 1 240 ? 0.616 0.382 -19.040 1.00 92.38 240 LEU A C 1
ATOM 1861 O O . LEU A 1 240 ? 0.094 0.410 -17.927 1.00 92.38 240 LEU A O 1
ATOM 1865 N N . ASP A 1 241 ? -0.037 -0.017 -20.132 1.00 93.75 241 ASP A N 1
ATOM 1866 C CA . ASP A 1 241 ? -1.433 -0.466 -20.098 1.00 93.75 241 ASP A CA 1
ATOM 1867 C C . ASP A 1 241 ? -1.586 -1.747 -19.269 1.00 93.75 241 ASP A C 1
ATOM 1869 O O . ASP A 1 241 ? -2.489 -1.838 -18.436 1.00 93.75 241 ASP A O 1
ATOM 1873 N N . LEU A 1 242 ? -0.652 -2.693 -19.418 1.00 94.88 242 LEU A N 1
ATOM 1874 C CA . LEU A 1 242 ? -0.609 -3.910 -18.606 1.00 94.88 242 LEU A CA 1
ATOM 1875 C C . LEU A 1 242 ? -0.418 -3.599 -17.117 1.00 94.88 242 LEU A C 1
ATOM 1877 O O . LEU A 1 242 ? -1.148 -4.136 -16.283 1.00 94.88 242 LEU A O 1
ATOM 1881 N N . LEU A 1 243 ? 0.510 -2.698 -16.772 1.00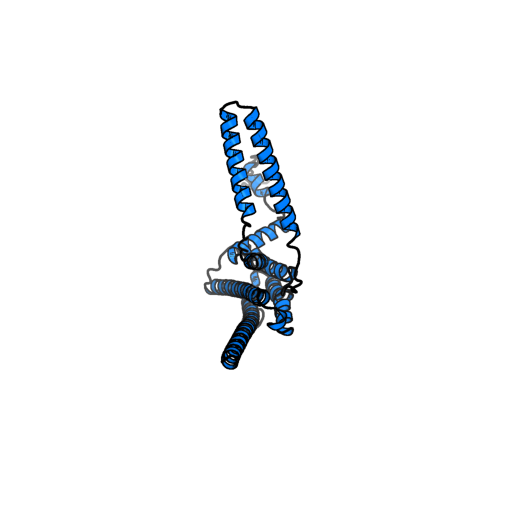 95.69 243 LEU A N 1
ATOM 1882 C CA . LEU A 1 243 ? 0.710 -2.278 -15.383 1.00 95.69 243 LEU A CA 1
ATOM 1883 C C . LEU A 1 243 ? -0.554 -1.620 -14.814 1.00 95.69 243 LEU A C 1
ATOM 1885 O O . LEU A 1 243 ? -0.964 -1.925 -13.696 1.00 95.69 243 LEU A O 1
ATOM 1889 N N . LEU A 1 244 ? -1.186 -0.721 -15.573 1.0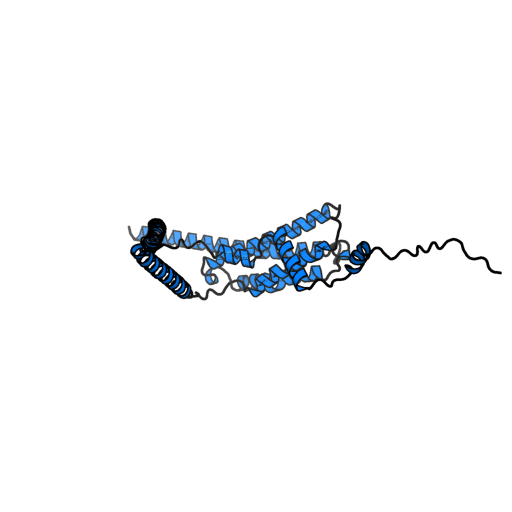0 96.06 244 LEU A N 1
ATOM 1890 C CA . LEU A 1 244 ? -2.428 -0.068 -15.161 1.00 96.06 244 LEU A CA 1
ATOM 1891 C C . LEU A 1 244 ? -3.541 -1.083 -14.909 1.00 96.06 244 LEU A C 1
ATOM 1893 O O . LEU A 1 244 ? -4.264 -0.958 -13.921 1.00 96.06 244 LEU A O 1
ATOM 1897 N N . HIS A 1 245 ? -3.669 -2.085 -15.778 1.00 96.00 245 HIS A N 1
ATOM 1898 C CA . HIS A 1 245 ? -4.641 -3.155 -15.612 1.00 96.00 245 HIS A CA 1
ATOM 1899 C C . HIS A 1 245 ? -4.374 -3.969 -14.336 1.00 96.00 245 HIS A C 1
ATOM 1901 O O . HIS A 1 245 ? -5.275 -4.128 -13.515 1.00 96.00 245 HIS A O 1
ATOM 1907 N N . GLN A 1 246 ? -3.129 -4.399 -14.114 1.00 96.75 246 GLN A N 1
ATOM 1908 C CA . GLN A 1 246 ? -2.727 -5.143 -12.913 1.00 96.75 246 GLN A CA 1
ATOM 1909 C C . GLN A 1 246 ? -2.979 -4.351 -11.626 1.00 96.75 246 GLN A C 1
ATOM 1911 O O . GLN A 1 246 ? -3.570 -4.870 -10.680 1.00 96.75 246 GLN A O 1
ATOM 1916 N N . LEU A 1 247 ? -2.586 -3.075 -11.592 1.00 97.75 247 LEU A N 1
ATOM 1917 C CA . LEU A 1 247 ? -2.817 -2.216 -10.430 1.00 97.75 247 LEU A CA 1
ATOM 1918 C C . LEU A 1 247 ? -4.306 -1.965 -10.189 1.00 97.75 247 LEU A C 1
ATOM 1920 O O . LEU A 1 247 ? -4.719 -1.857 -9.038 1.00 97.75 247 LEU A O 1
ATOM 1924 N N . HIS A 1 248 ? -5.118 -1.894 -11.245 1.00 97.38 248 HIS A N 1
ATOM 1925 C CA . HIS A 1 248 ? -6.563 -1.763 -11.105 1.00 97.38 248 HIS A CA 1
ATOM 1926 C C . HIS A 1 248 ? -7.202 -3.022 -10.504 1.00 97.38 248 HIS A C 1
ATOM 1928 O O . HIS A 1 248 ? -8.043 -2.900 -9.617 1.00 97.38 248 HIS A O 1
ATOM 1934 N N . LEU A 1 249 ? -6.776 -4.217 -10.929 1.00 97.44 249 LEU A N 1
ATOM 1935 C CA . LEU A 1 249 ? -7.227 -5.476 -10.328 1.00 97.44 249 LEU A CA 1
ATOM 1936 C C . LEU A 1 249 ? -6.867 -5.539 -8.839 1.00 97.44 249 LEU A C 1
ATOM 1938 O O . LEU A 1 249 ? -7.738 -5.774 -8.006 1.00 97.44 249 LEU A O 1
ATOM 1942 N N . LEU A 1 250 ? -5.608 -5.243 -8.495 1.00 97.44 250 LEU A N 1
ATOM 1943 C CA . LEU A 1 250 ? -5.156 -5.224 -7.102 1.00 97.44 250 LEU A CA 1
ATOM 1944 C C . LEU A 1 250 ? -5.927 -4.197 -6.266 1.00 97.44 250 LEU A C 1
ATOM 1946 O O . LEU A 1 250 ? -6.353 -4.510 -5.159 1.00 97.44 250 LEU A O 1
ATOM 1950 N N . HIS A 1 251 ? -6.141 -2.993 -6.798 1.00 97.19 251 HIS A N 1
ATOM 1951 C CA . HIS A 1 251 ? -6.916 -1.951 -6.129 1.00 97.19 251 HIS A CA 1
ATOM 1952 C C . HIS A 1 251 ? -8.354 -2.399 -5.842 1.00 97.19 251 HIS A C 1
ATOM 1954 O O . HIS A 1 251 ? -8.834 -2.207 -4.730 1.00 97.19 251 HIS A O 1
ATOM 1960 N N . THR A 1 252 ? -9.032 -3.013 -6.813 1.00 97.50 252 THR A N 1
ATOM 1961 C CA . THR A 1 252 ? -10.409 -3.506 -6.644 1.00 97.50 252 THR A CA 1
ATOM 1962 C C . THR A 1 252 ? -10.492 -4.602 -5.581 1.00 97.50 252 THR A C 1
ATOM 1964 O O . THR A 1 252 ? -11.378 -4.569 -4.735 1.00 97.50 252 THR A O 1
ATOM 1967 N N . GLU A 1 253 ? -9.543 -5.536 -5.563 1.00 96.94 253 GLU A N 1
ATOM 1968 C CA . GLU A 1 253 ? -9.488 -6.607 -4.559 1.00 96.94 253 GLU A CA 1
ATOM 1969 C C . GLU A 1 253 ? -9.193 -6.093 -3.140 1.00 96.94 253 GLU A C 1
ATOM 1971 O O . GLU A 1 253 ? -9.719 -6.623 -2.156 1.00 96.94 253 GLU A O 1
ATOM 1976 N N . ILE A 1 254 ? -8.349 -5.064 -3.016 1.00 96.25 254 ILE A N 1
ATOM 1977 C CA . ILE A 1 254 ? -8.085 -4.390 -1.736 1.00 96.25 254 ILE A CA 1
ATOM 1978 C C . ILE A 1 254 ? -9.333 -3.622 -1.282 1.00 96.25 254 ILE A C 1
ATOM 1980 O O . ILE A 1 254 ? -9.693 -3.690 -0.108 1.00 96.25 254 ILE A O 1
ATOM 1984 N N . ASP A 1 255 ? -10.020 -2.945 -2.206 1.00 96.00 255 ASP A N 1
ATOM 1985 C CA . ASP A 1 255 ? -11.241 -2.186 -1.924 1.00 96.00 255 ASP A CA 1
ATOM 1986 C C . ASP A 1 255 ? -12.367 -3.082 -1.403 1.00 96.00 255 ASP A C 1
ATOM 1988 O O . ASP A 1 255 ? -12.984 -2.783 -0.385 1.00 96.00 255 ASP A O 1
ATOM 1992 N N . GLN A 1 256 ? -12.589 -4.233 -2.043 1.00 94.94 256 GLN A N 1
ATOM 1993 C CA . GLN A 1 256 ? -13.590 -5.207 -1.601 1.00 94.94 256 GLN A CA 1
ATOM 1994 C C . GLN A 1 256 ? -13.339 -5.678 -0.164 1.00 94.94 256 GLN A C 1
ATOM 1996 O O . GLN A 1 256 ? -14.277 -5.803 0.626 1.00 94.94 256 GLN A O 1
ATOM 2001 N N . ARG A 1 257 ? -12.071 -5.891 0.201 1.00 93.62 257 ARG A N 1
ATOM 2002 C CA . ARG A 1 257 ? -11.686 -6.279 1.564 1.00 93.62 257 ARG A CA 1
ATOM 2003 C C . ARG A 1 257 ? -11.882 -5.138 2.549 1.00 93.62 257 ARG A C 1
ATOM 2005 O O . ARG A 1 257 ? -12.434 -5.360 3.620 1.00 93.62 257 ARG A O 1
ATOM 2012 N N . GLU A 1 258 ? -11.513 -3.911 2.186 1.00 93.25 258 GLU A N 1
ATOM 2013 C CA . GLU A 1 258 ? -11.809 -2.730 3.005 1.00 93.25 258 GLU A CA 1
ATOM 2014 C C . GLU A 1 258 ? -13.323 -2.591 3.263 1.00 93.25 258 GLU A C 1
ATOM 2016 O O . GLU A 1 258 ? -13.757 -2.401 4.403 1.00 93.25 258 GLU A O 1
ATOM 2021 N N . GLN A 1 259 ? -14.150 -2.754 2.228 1.00 92.88 259 GLN A N 1
ATOM 2022 C CA . GLN A 1 259 ? -15.607 -2.707 2.350 1.00 92.88 259 GLN A CA 1
ATOM 2023 C C . GLN A 1 259 ? -16.147 -3.821 3.259 1.00 92.88 259 GLN A C 1
ATOM 2025 O O . GLN A 1 259 ? -16.994 -3.557 4.114 1.00 92.88 259 GLN A O 1
ATOM 2030 N N . ALA A 1 260 ? -15.630 -5.047 3.144 1.00 90.38 260 ALA A N 1
ATOM 2031 C CA . ALA A 1 260 ? -16.006 -6.146 4.033 1.00 90.38 260 ALA A CA 1
ATOM 2032 C C . ALA A 1 260 ? -15.698 -5.823 5.507 1.00 90.38 260 ALA A C 1
ATOM 2034 O O . ALA A 1 260 ? -16.537 -6.053 6.380 1.00 90.38 260 ALA A O 1
ATOM 2035 N N . LEU A 1 261 ? -14.549 -5.199 5.787 1.00 88.06 261 LEU A N 1
ATOM 2036 C CA . LEU A 1 261 ? -14.177 -4.779 7.143 1.00 88.06 261 LEU A CA 1
ATOM 2037 C C . LEU A 1 261 ? -15.108 -3.719 7.710 1.00 88.06 261 LEU A C 1
ATOM 2039 O O . LEU A 1 261 ? -15.551 -3.826 8.854 1.00 88.06 261 LEU A O 1
ATOM 2043 N N . THR A 1 262 ? -15.419 -2.695 6.916 1.00 88.62 262 THR A N 1
ATOM 2044 C CA . THR A 1 262 ? -16.326 -1.628 7.360 1.00 88.62 262 THR A CA 1
ATOM 2045 C C . THR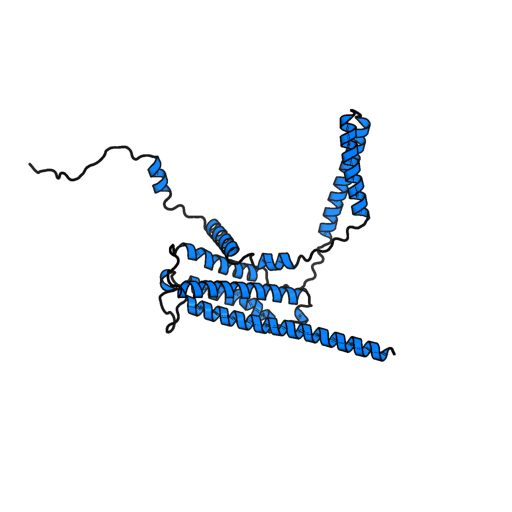 A 1 262 ? -17.730 -2.166 7.630 1.00 88.62 262 THR A C 1
ATOM 2047 O O . THR A 1 262 ? -18.352 -1.785 8.624 1.00 88.62 262 THR A O 1
ATOM 2050 N N . LYS A 1 263 ? -18.201 -3.119 6.816 1.00 89.56 263 LYS A N 1
ATOM 2051 C CA . LYS A 1 263 ? -19.467 -3.818 7.041 1.00 89.56 263 LYS A CA 1
ATOM 2052 C C . LYS A 1 263 ? -19.447 -4.634 8.337 1.00 89.56 263 LYS A C 1
ATOM 2054 O O . LYS A 1 263 ? -20.367 -4.491 9.139 1.00 89.56 263 LYS A O 1
ATOM 2059 N N . ASN A 1 264 ? -18.396 -5.419 8.584 1.00 86.44 264 ASN A N 1
ATOM 2060 C CA . ASN A 1 264 ? -18.254 -6.205 9.817 1.00 86.44 264 ASN A CA 1
ATOM 2061 C C . ASN A 1 264 ? -18.266 -5.309 11.067 1.00 86.44 264 ASN A C 1
ATOM 2063 O O . ASN A 1 264 ? -18.964 -5.603 12.040 1.00 86.44 264 ASN A O 1
ATOM 2067 N N . ALA A 1 265 ? -17.558 -4.177 11.024 1.00 85.25 265 ALA A N 1
ATOM 2068 C CA . ALA A 1 265 ? -17.555 -3.201 12.112 1.00 85.25 265 ALA A CA 1
ATOM 2069 C C . ALA A 1 265 ? -18.955 -2.600 12.358 1.00 85.25 265 ALA A C 1
ATOM 2071 O O . ALA A 1 265 ? -19.394 -2.480 13.505 1.00 85.25 265 ALA A O 1
ATOM 2072 N N . ALA A 1 266 ? -19.690 -2.268 11.291 1.00 88.50 266 ALA A N 1
ATOM 2073 C CA . ALA A 1 266 ? -21.063 -1.777 11.398 1.00 88.50 266 ALA A CA 1
ATOM 2074 C C . ALA A 1 266 ? -22.013 -2.836 11.987 1.00 88.50 266 ALA A C 1
ATOM 2076 O O . ALA A 1 266 ? -22.851 -2.521 12.834 1.00 88.50 266 ALA A O 1
ATOM 2077 N N . GLU A 1 267 ? -21.866 -4.104 11.594 1.00 89.88 267 GLU A N 1
ATOM 2078 C CA . GLU A 1 267 ? -22.644 -5.210 12.156 1.00 89.88 267 GLU A CA 1
ATOM 2079 C C . GLU A 1 267 ? -22.382 -5.409 13.652 1.00 89.88 267 GLU A C 1
ATOM 2081 O O . GLU A 1 267 ? -23.328 -5.623 14.414 1.00 89.88 267 GLU A O 1
ATOM 2086 N N . GLN A 1 268 ? -21.128 -5.296 14.095 1.00 87.31 268 GLN A N 1
ATOM 2087 C CA . GLN A 1 268 ? -20.778 -5.385 15.513 1.00 87.31 268 GLN A CA 1
ATOM 2088 C C . GLN A 1 268 ? -21.446 -4.269 16.329 1.00 87.31 268 GLN A C 1
ATOM 2090 O O . GLN A 1 268 ? -22.020 -4.542 17.386 1.00 87.31 268 GLN A O 1
ATOM 2095 N N . LEU A 1 269 ? -21.455 -3.036 15.812 1.00 88.25 269 LEU A N 1
ATOM 2096 C CA . LEU A 1 269 ? -22.136 -1.905 16.446 1.00 88.25 269 LEU A CA 1
ATOM 2097 C C . LEU A 1 269 ? -23.649 -2.144 16.550 1.00 88.25 269 LEU A C 1
ATOM 2099 O O . LEU A 1 269 ? -24.240 -1.934 17.610 1.00 88.25 269 LEU A O 1
ATOM 2103 N N . MET A 1 270 ? -24.275 -2.665 15.491 1.00 93.12 270 MET A N 1
ATOM 2104 C CA . MET A 1 270 ? -25.698 -3.021 15.523 1.00 93.12 270 MET A CA 1
ATOM 2105 C C . MET A 1 270 ? -26.007 -4.119 16.552 1.00 93.12 270 MET A C 1
ATOM 2107 O O . MET A 1 270 ? -27.036 -4.056 17.225 1.00 93.12 270 MET A O 1
ATOM 2111 N N . ARG A 1 271 ? -25.130 -5.122 16.712 1.00 91.81 271 ARG A N 1
ATOM 2112 C CA . ARG A 1 271 ? -25.290 -6.163 17.747 1.00 91.81 271 ARG A CA 1
ATOM 2113 C C . ARG A 1 271 ? -25.210 -5.572 19.154 1.00 91.81 271 ARG A C 1
ATOM 2115 O O . ARG A 1 271 ? -26.040 -5.908 19.995 1.00 91.81 271 ARG A O 1
ATOM 2122 N N . GLN A 1 272 ? -24.263 -4.663 19.395 1.00 91.50 272 GLN A N 1
ATOM 2123 C CA . GLN A 1 272 ? -24.145 -3.965 20.678 1.00 91.50 272 GLN A CA 1
ATOM 2124 C C . GLN A 1 272 ? -25.390 -3.127 20.986 1.00 91.50 272 GLN A C 1
ATOM 2126 O O . GLN A 1 272 ? -25.887 -3.174 22.109 1.00 91.50 272 GLN A O 1
ATOM 2131 N N . GLN A 1 273 ? -25.940 -2.420 19.994 1.00 95.31 273 GLN A N 1
ATOM 2132 C CA . GLN A 1 273 ? -27.183 -1.667 20.164 1.00 95.31 273 GLN A CA 1
ATOM 2133 C C . GLN A 1 273 ? -28.341 -2.578 20.597 1.00 95.31 273 GLN A C 1
ATOM 2135 O O . GLN A 1 273 ? -28.998 -2.293 21.596 1.00 95.31 273 GLN A O 1
ATOM 2140 N N . ARG A 1 274 ? -28.561 -3.697 19.891 1.00 96.88 274 ARG A N 1
ATOM 2141 C CA . ARG A 1 274 ? -29.634 -4.653 20.225 1.00 96.88 274 ARG A CA 1
ATOM 2142 C C . ARG A 1 274 ? -29.484 -5.204 21.640 1.00 96.88 274 ARG A C 1
ATOM 2144 O O . ARG A 1 274 ? -30.453 -5.233 22.391 1.00 96.88 274 ARG A O 1
ATOM 2151 N N . PHE A 1 275 ? -28.260 -5.550 22.034 1.00 96.88 275 PHE A N 1
ATOM 2152 C CA . PHE A 1 275 ? -27.967 -6.001 23.393 1.00 96.88 275 PHE A CA 1
ATOM 2153 C C . PHE A 1 275 ? -28.305 -4.940 24.456 1.00 96.88 275 PHE A C 1
ATOM 2155 O O . PHE A 1 275 ? -28.894 -5.258 25.490 1.00 96.88 275 PHE A O 1
ATOM 2162 N N . LEU A 1 276 ? -27.962 -3.669 24.218 1.00 97.31 276 LEU A N 1
ATOM 2163 C CA . LEU A 1 276 ? -28.291 -2.576 25.141 1.00 97.31 276 LEU A CA 1
ATOM 2164 C C . LEU A 1 276 ? -29.806 -2.353 25.248 1.00 97.31 276 LEU A C 1
ATOM 2166 O O . LEU A 1 276 ? -30.319 -2.147 26.351 1.00 97.31 276 LEU A O 1
ATOM 2170 N N . GLU A 1 277 ? -30.525 -2.434 24.128 1.00 97.25 277 GLU A N 1
ATOM 2171 C CA . GLU A 1 277 ? -31.986 -2.345 24.100 1.00 97.25 277 GLU A CA 1
ATOM 2172 C C . GLU A 1 277 ? -32.629 -3.487 24.898 1.00 97.25 277 GLU A C 1
ATOM 2174 O O . GLU A 1 277 ? -33.469 -3.227 25.763 1.00 97.25 277 GLU A O 1
ATOM 2179 N N . GLU A 1 278 ? -32.200 -4.732 24.681 1.00 97.06 278 GLU A N 1
ATOM 2180 C CA . GLU A 1 278 ? -32.674 -5.908 25.423 1.00 97.06 278 GLU A CA 1
ATOM 2181 C C . GLU A 1 278 ? -32.405 -5.780 26.927 1.00 97.06 278 GLU A C 1
ATOM 2183 O O . GLU A 1 278 ? -33.309 -5.986 27.743 1.00 97.06 278 GLU A O 1
ATOM 2188 N N . LYS A 1 279 ? -31.198 -5.344 27.307 1.00 95.56 279 LYS A N 1
ATOM 2189 C CA . LYS A 1 279 ? -30.828 -5.127 28.711 1.00 95.56 279 LYS A CA 1
ATOM 2190 C C . LYS A 1 279 ? -31.693 -4.056 29.377 1.00 95.56 279 LYS A C 1
ATOM 2192 O O . LYS A 1 279 ? -32.115 -4.242 30.514 1.00 95.56 279 LYS A O 1
ATOM 2197 N N . SER A 1 280 ? -31.986 -2.962 28.670 1.00 95.44 280 SER A N 1
ATOM 2198 C CA . SER A 1 280 ? -32.834 -1.880 29.190 1.00 95.44 280 SER A CA 1
ATOM 2199 C C . SER A 1 280 ? -34.292 -2.306 29.399 1.00 95.44 280 SER A C 1
ATOM 2201 O O . SER A 1 280 ? -34.947 -1.832 30.329 1.00 95.44 280 SER A O 1
ATOM 2203 N N . ARG A 1 281 ? -34.794 -3.218 28.555 1.00 94.88 281 ARG A N 1
ATOM 2204 C CA . ARG A 1 281 ? -36.142 -3.788 28.679 1.00 94.88 281 ARG A CA 1
ATOM 2205 C C . ARG A 1 281 ? -36.231 -4.773 29.837 1.00 94.88 281 ARG A C 1
ATOM 2207 O O . ARG A 1 281 ? -37.217 -4.737 30.554 1.00 94.88 281 ARG A O 1
ATOM 2214 N N . SER A 1 282 ? -35.210 -5.607 30.038 1.00 91.88 282 SER A N 1
ATOM 2215 C CA . SER A 1 282 ? -35.186 -6.599 31.122 1.00 91.88 282 SER A CA 1
ATOM 2216 C C . SER A 1 282 ? -35.063 -5.990 32.525 1.00 91.88 282 SER A C 1
ATOM 2218 O O . SER A 1 282 ? -35.313 -6.692 33.500 1.00 91.88 282 SER A O 1
ATOM 2220 N N . SER A 1 283 ? -34.625 -4.733 32.650 1.00 85.00 283 SER A N 1
ATOM 2221 C CA . SER A 1 283 ? -34.479 -4.040 33.939 1.00 85.00 283 SER A CA 1
ATOM 2222 C C . SER A 1 283 ? -35.685 -3.178 34.339 1.00 85.00 283 SER A C 1
ATOM 2224 O O . SER A 1 283 ? -35.609 -2.490 35.356 1.00 85.00 283 SER A O 1
ATOM 2226 N N . ARG A 1 284 ? -36.748 -3.147 33.527 1.00 64.38 284 ARG A N 1
ATOM 2227 C CA . ARG A 1 284 ? -38.040 -2.525 33.859 1.00 64.38 284 ARG A CA 1
ATOM 2228 C C . ARG A 1 284 ? -39.032 -3.589 34.294 1.00 64.38 284 ARG A C 1
ATOM 2230 O O . ARG A 1 284 ? -39.841 -3.258 35.183 1.00 64.38 284 ARG A O 1
#

Organism: NCBI:txid2828731

Foldseek 3Di:
DDDDDPPDDDDPDDPDVVVVVVVVVPDPPDPVVVLLVVLLVQLCVLQNDQLVCLLVVVVCPPPPPPCDVVNVVLVVLLVVLVVQLVVCVVVPPPVSNVVSVVVNVVSVVVVVVVVVVVVVVPPPPPPLPQLEDPVLSVLLSSLSSLLSSVCVVVVDDPPDPVVVVLVVLVSVLSNLLSVLVSLLSVLCVVDVVPVQADPVRSVLNRCVSRPQNSVLSVVLVVPPPVQQRPPDPDDNDHSSNVSSVSSVVSSVVSVVRSVSSVVSVVVVVVVVVVVVVVVVVVVD

Sequence (284 aa):
MQPSDPRIVSSNRPPNRRTAFLAARKKQEINPTVQRQVAAIKAKHTLGLPLLDQIQTQSSTVTHVQLHPKQIILGIVASTSFIAGLLAAIEQSMLIASASGLCFLLSATWLGLTRRHNRQTSSTQSTSVALFTVANIIAFDGAIAALYGTREKVEQPPHDSELQHKLDKLKSILLSIKAQFVRIHQLTAKSDAQEVLSYDDQFYLNACLQRYLPDSLESYLRVPPATRLTHAVQGEQTALDLLLHQLHLLHTEIDQREQALTKNAAEQLMRQQRFLEEKSRSSR

Radius of gyration: 32.07 Å; chains: 1; bounding box: 95×60×103 Å

pLDDT: mean 77.96, std 15.92, range [36.94, 97.75]

Secondary structure (DSSP, 8-state):
--PPPTT-----PPP-HHHHHHHTTTT----HHHHHHHHHHHHHHHH-S-HHHHHHHHH---------HHHHHHHHHHHHHHHHHHHHHHTT-HHHHHHHHHHHHHHHHHHHHHHHHHTTTT--------SS-HHHHHHHHHHHHHHHHGGGG--S--S-HHHHHHHHHHHHHHHHHHHHHHHHHHHHHHTTHHHHS-HHHHHHHHHIIIIIHHHHHHHHHHS-TTTTTTSEEETTEEHHHHHHHHHHHHHHHHHHHHHHHHHHHHHHHHHHHHHHHHHHHHT-